Protein AF-A0AAV7PQI5-F1 (afdb_monomer_lite)

Organism: Pleurodeles waltl (NCBI:txid8319)

pLDDT: mean 82.84, std 16.94, range [38.34, 98.62]

Sequence (186 aa):
MTAAPERNGARSAAGRIAVHREAISQLKVMAAQQTLSSPLTVPADPQALDVTDRILQEITSVGRRLEAMDLKITDLSAASASIRMDIACFSEKVVDLDQRLINVEDHIRMLPEHDGALRTLREKLTDVEDQSRRDNVCFFGIPERKEGTDIKAFLQSLLPELTGLTFSPPLEFQRVHMVGPPRSIS

Secondary structure (DSSP, 8-state):
------SHHHHHHHHHHHHHHHHHHHHHHHHHHT--S--------HHHHHHHHHHHHHHHHHHHHHHHHHHHHHHHHHHHHHHHHHHHHHHHHHHHHHHHHHHHHHHHHHHHHHHHHHHHHHHHHHHHHHHHHTT------PPTTSSTT-HHHHHHHHHHHHH----SSPPP-S-----SSPP---

Foldseek 3Di:
DDDDDDPPPVVVVVVVVVVVVVVVVVVVVVVVVPPPDDDPDDPDDPVVVVVVVVVVVVVVVVVVVVVVVVVVVVVVVVVVVVVVVVVVVVVVVVVVVVVVVVVVVVVVVCVVVVVVVVVVVVVVVVVVVCVVCVPPDDDPDDDPPPCPPDVVVSCQVVVCVVVVDDDVVGDDDPDDDDDDDDDDDD

Structure (mmCIF, N/CA/C/O backbone):
data_AF-A0AAV7PQI5-F1
#
_entry.id   AF-A0AAV7PQI5-F1
#
loop_
_atom_site.group_PDB
_atom_site.id
_atom_site.type_symbol
_atom_site.label_atom_id
_atom_site.label_alt_id
_atom_site.label_comp_id
_atom_site.label_asym_id
_atom_site.label_entity_id
_atom_site.label_seq_id
_atom_site.pdbx_PDB_ins_code
_atom_site.Cartn_x
_atom_site.Cartn_y
_atom_site.Cartn_z
_atom_site.occupancy
_atom_site.B_iso_or_equiv
_atom_site.auth_seq_id
_atom_site.auth_comp_id
_atom_site.auth_asym_id
_atom_site.auth_atom_id
_atom_site.pdbx_PDB_model_num
ATOM 1 N N . MET A 1 1 ? 18.188 45.706 -24.735 1.00 40.00 1 MET A N 1
ATOM 2 C CA . MET A 1 1 ? 19.312 46.057 -25.630 1.00 40.00 1 MET A CA 1
ATOM 3 C C . MET A 1 1 ? 19.842 44.766 -26.230 1.00 40.00 1 MET A C 1
ATOM 5 O O . MET A 1 1 ? 20.627 44.076 -25.599 1.00 40.00 1 MET A O 1
ATOM 9 N N . THR A 1 2 ? 19.312 44.379 -27.385 1.00 42.22 2 THR A N 1
ATOM 10 C CA . THR A 1 2 ? 19.609 43.122 -28.086 1.00 42.22 2 THR A CA 1
ATOM 11 C C . THR A 1 2 ? 20.507 43.442 -29.277 1.00 42.22 2 THR A C 1
ATOM 13 O O . THR A 1 2 ? 20.051 44.016 -30.262 1.00 42.22 2 THR A O 1
ATOM 16 N N . ALA A 1 3 ? 21.798 43.130 -29.164 1.00 44.22 3 ALA A N 1
ATOM 17 C CA . ALA A 1 3 ? 22.763 43.258 -30.250 1.00 44.22 3 ALA A CA 1
ATOM 18 C C . ALA A 1 3 ? 22.904 41.903 -30.959 1.00 44.22 3 ALA A C 1
ATOM 20 O O . ALA A 1 3 ? 23.309 40.919 -30.347 1.00 44.22 3 ALA A O 1
ATOM 21 N N . ALA A 1 4 ? 22.546 41.861 -32.240 1.00 50.38 4 ALA A N 1
ATOM 22 C CA . ALA A 1 4 ? 22.787 40.729 -33.126 1.00 50.38 4 ALA A CA 1
ATOM 23 C C . ALA A 1 4 ? 24.187 40.841 -33.755 1.00 50.38 4 ALA A C 1
ATOM 25 O O . ALA A 1 4 ? 24.510 41.905 -34.292 1.00 50.38 4 ALA A O 1
ATOM 26 N N . PRO A 1 5 ? 24.998 39.773 -33.778 1.00 55.81 5 PRO A N 1
ATOM 27 C CA . PRO A 1 5 ? 26.093 39.646 -34.724 1.00 55.81 5 PRO A CA 1
ATOM 28 C C . PRO A 1 5 ? 25.719 38.672 -35.857 1.00 55.81 5 PRO A C 1
ATOM 30 O O . PRO A 1 5 ? 24.666 38.050 -35.845 1.00 55.81 5 PRO A O 1
ATOM 33 N N . GLU A 1 6 ? 26.621 38.538 -36.830 1.00 51.81 6 GLU A N 1
ATOM 34 C CA . GLU A 1 6 ? 26.611 37.531 -37.908 1.00 51.81 6 GLU A CA 1
ATOM 35 C C . GLU A 1 6 ? 25.909 37.889 -39.229 1.00 51.81 6 GLU A C 1
ATOM 37 O O . GLU A 1 6 ? 24.981 37.241 -39.701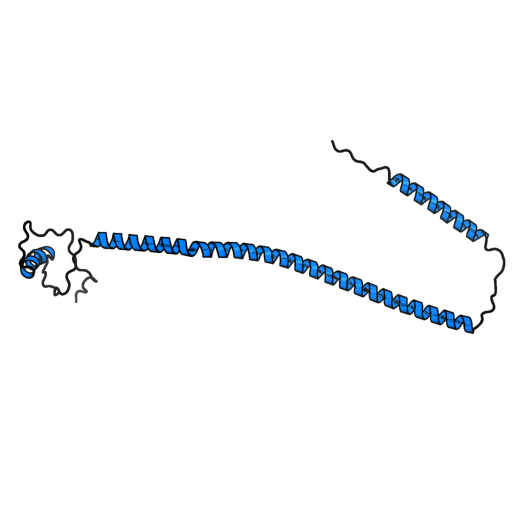 1.00 51.81 6 GLU A O 1
ATOM 42 N N . ARG A 1 7 ? 26.477 38.871 -39.942 1.00 53.41 7 ARG A N 1
ATOM 43 C CA . ARG A 1 7 ? 26.352 38.966 -41.414 1.00 53.41 7 ARG A CA 1
ATOM 44 C C . ARG A 1 7 ? 27.680 38.885 -42.183 1.00 53.41 7 ARG A C 1
ATOM 46 O O . ARG A 1 7 ? 27.671 38.945 -43.410 1.00 53.41 7 ARG A O 1
ATOM 53 N N . ASN A 1 8 ? 28.818 38.697 -41.502 1.00 52.09 8 ASN A N 1
ATOM 54 C CA . ASN A 1 8 ? 30.146 38.745 -42.140 1.00 52.09 8 ASN A CA 1
ATOM 55 C C . ASN A 1 8 ? 30.670 37.394 -42.675 1.00 52.09 8 ASN A C 1
ATOM 57 O O . ASN A 1 8 ? 31.513 37.385 -43.569 1.00 52.09 8 ASN A O 1
ATOM 61 N N . GLY A 1 9 ? 30.155 36.250 -42.205 1.00 51.53 9 GLY A N 1
ATOM 62 C CA . GLY A 1 9 ? 30.605 34.924 -42.663 1.00 51.53 9 GLY A CA 1
ATOM 63 C C . GLY A 1 9 ? 30.122 34.543 -44.072 1.00 51.53 9 GLY A C 1
ATOM 64 O O . GLY A 1 9 ? 30.867 33.951 -44.856 1.00 51.53 9 GLY A O 1
ATOM 65 N N . ALA A 1 10 ? 28.900 34.945 -44.439 1.00 54.41 10 ALA A N 1
ATOM 66 C CA . ALA A 1 10 ? 28.261 34.533 -45.693 1.00 54.41 10 ALA A CA 1
ATOM 67 C C . ALA A 1 10 ? 28.881 35.184 -46.948 1.00 54.41 10 ALA A C 1
ATOM 69 O O . ALA A 1 10 ? 29.023 34.522 -47.977 1.00 54.41 10 ALA A O 1
ATOM 70 N N . ARG A 1 11 ? 29.328 36.451 -46.868 1.00 54.34 11 ARG A N 1
ATOM 71 C CA . ARG A 1 11 ? 30.013 37.137 -47.988 1.00 54.34 11 ARG A CA 1
ATOM 72 C C . ARG A 1 11 ? 31.376 36.510 -48.317 1.00 54.34 11 ARG A C 1
ATOM 74 O O . ARG A 1 11 ? 31.748 36.443 -49.484 1.00 54.34 11 ARG A O 1
ATOM 81 N N . SER A 1 12 ? 32.085 35.990 -47.311 1.00 60.47 12 SER A N 1
ATOM 82 C CA . SER A 1 12 ? 33.387 35.323 -47.477 1.00 60.47 12 SER A CA 1
ATOM 83 C C . SER A 1 12 ? 33.267 33.906 -48.061 1.00 60.47 12 SER A C 1
ATOM 85 O O . SER A 1 12 ? 34.120 33.463 -48.831 1.00 60.47 12 SER A O 1
ATOM 87 N N . ALA A 1 13 ? 32.195 33.173 -47.744 1.00 59.06 13 ALA A N 1
ATOM 88 C CA . ALA A 1 13 ? 31.936 31.860 -48.341 1.00 59.06 13 ALA A CA 1
ATOM 89 C C . ALA A 1 13 ? 31.538 31.965 -49.826 1.00 59.06 13 ALA A C 1
ATOM 91 O O . ALA A 1 13 ? 32.078 31.237 -50.657 1.00 59.06 13 ALA A O 1
ATOM 92 N N . ALA A 1 14 ? 30.674 32.925 -50.178 1.00 61.59 14 ALA A N 1
ATOM 93 C CA . ALA A 1 14 ? 30.238 33.142 -51.559 1.00 61.59 14 ALA A CA 1
ATOM 94 C C . ALA A 1 14 ? 31.396 33.539 -52.498 1.00 61.59 14 ALA A C 1
ATOM 96 O O . ALA A 1 14 ? 31.493 33.018 -53.609 1.00 61.59 14 ALA A O 1
ATOM 97 N N . GLY A 1 15 ? 32.318 34.395 -52.033 1.00 66.75 15 GLY A N 1
ATOM 98 C CA . GLY A 1 15 ? 33.518 34.763 -52.795 1.00 66.75 15 GLY A CA 1
ATOM 99 C C . GLY A 1 15 ? 34.456 33.578 -53.054 1.00 66.75 15 GLY A C 1
ATOM 100 O O . GLY A 1 15 ? 34.947 33.411 -54.167 1.00 66.75 15 GLY A O 1
ATOM 101 N N . ARG A 1 16 ? 34.647 32.695 -52.063 1.00 64.81 16 ARG A N 1
ATOM 102 C CA . ARG A 1 16 ? 35.481 31.488 -52.208 1.00 64.81 16 ARG A CA 1
ATOM 103 C C . ARG A 1 16 ? 34.889 30.475 -53.192 1.00 64.81 16 ARG A C 1
ATOM 105 O O . ARG A 1 16 ? 35.630 29.897 -53.982 1.00 64.81 16 ARG A O 1
ATOM 112 N N . ILE A 1 17 ? 33.565 30.311 -53.199 1.00 67.12 17 ILE A N 1
ATOM 113 C CA . ILE A 1 17 ? 32.863 29.419 -54.138 1.00 67.12 17 ILE A CA 1
ATOM 114 C C . ILE A 1 17 ? 32.966 29.940 -55.580 1.00 67.12 17 ILE A C 1
ATOM 116 O O . ILE A 1 17 ? 33.191 29.153 -56.499 1.00 67.12 17 ILE A O 1
ATOM 120 N N . ALA A 1 18 ? 32.856 31.256 -55.790 1.00 70.00 18 ALA A N 1
ATOM 121 C CA . ALA A 1 18 ? 32.998 31.863 -57.114 1.00 70.00 18 ALA A CA 1
ATOM 122 C C . ALA A 1 18 ? 34.412 31.672 -57.692 1.00 70.00 18 ALA A C 1
ATOM 124 O O . ALA A 1 18 ? 34.554 31.269 -58.845 1.00 70.00 18 ALA A O 1
ATOM 125 N N . VAL A 1 19 ? 35.451 31.867 -56.871 1.00 71.25 19 VAL A N 1
ATOM 126 C CA . VAL A 1 19 ? 36.852 31.657 -57.278 1.00 71.25 19 VAL A CA 1
ATOM 127 C C . VAL A 1 19 ? 37.128 30.185 -57.607 1.00 71.25 19 VAL A C 1
ATOM 129 O O . VAL A 1 19 ? 37.792 29.892 -58.599 1.00 71.25 19 VAL A O 1
ATOM 132 N N . HIS A 1 20 ? 36.579 29.241 -56.835 1.00 71.69 20 HIS A N 1
ATOM 133 C CA . HIS A 1 20 ? 36.720 27.813 -57.141 1.00 71.69 20 HIS A CA 1
ATOM 134 C C . HIS A 1 20 ? 36.011 27.410 -58.440 1.00 71.69 20 HIS A C 1
ATOM 136 O O . HIS A 1 20 ? 36.538 26.605 -59.205 1.00 71.69 20 HIS A O 1
ATOM 142 N N . ARG A 1 21 ? 34.841 27.989 -58.733 1.00 76.88 21 ARG A N 1
ATOM 143 C CA . ARG A 1 21 ? 34.106 27.717 -59.977 1.00 76.88 21 ARG A CA 1
ATOM 144 C C . ARG A 1 21 ? 34.851 28.219 -61.217 1.00 76.88 21 ARG A C 1
ATOM 146 O O . ARG A 1 21 ? 34.842 27.540 -62.245 1.00 76.88 21 ARG A O 1
ATOM 153 N N . GLU A 1 22 ? 35.512 29.367 -61.104 1.00 77.00 22 GLU A N 1
ATOM 154 C CA . GLU A 1 22 ? 36.355 29.922 -62.164 1.00 77.00 22 GLU A CA 1
ATOM 155 C C . GLU A 1 22 ? 37.601 29.050 -62.395 1.00 77.00 22 GLU A C 1
ATOM 157 O O . GLU A 1 22 ? 37.872 28.650 -63.525 1.00 77.00 22 GLU A O 1
ATOM 162 N N . ALA A 1 23 ? 38.281 28.622 -61.324 1.00 77.25 23 ALA A N 1
ATOM 163 C CA . ALA A 1 23 ? 39.431 27.717 -61.415 1.00 77.25 23 ALA A CA 1
ATOM 164 C C . ALA A 1 23 ? 39.075 26.358 -62.054 1.00 77.25 23 ALA A C 1
ATOM 166 O O . ALA A 1 23 ? 39.823 25.840 -62.882 1.00 77.25 23 ALA A O 1
ATOM 167 N N . ILE A 1 24 ? 37.904 25.796 -61.729 1.00 78.31 24 ILE A N 1
ATOM 168 C CA . ILE A 1 24 ? 37.405 24.551 -62.341 1.00 78.31 24 ILE A CA 1
ATOM 169 C C . ILE A 1 24 ? 37.098 24.748 -63.833 1.00 78.31 24 ILE A C 1
ATOM 171 O O . ILE A 1 24 ? 37.322 23.842 -64.638 1.00 78.31 24 ILE A O 1
ATOM 175 N N . SER A 1 25 ? 36.598 25.924 -64.219 1.00 79.62 25 SER A N 1
ATOM 176 C CA . SER A 1 25 ? 36.309 26.237 -65.622 1.00 79.62 25 SER A CA 1
ATOM 177 C C . SER A 1 25 ? 37.600 26.403 -66.430 1.00 79.62 25 SER A C 1
ATOM 179 O O . SER A 1 25 ? 37.703 25.853 -67.525 1.00 79.62 25 SER A O 1
ATOM 181 N N . GLN A 1 26 ? 38.623 27.044 -65.857 1.00 77.12 26 GLN A N 1
ATOM 182 C CA . GLN A 1 26 ? 39.949 27.170 -66.472 1.00 77.12 26 GLN A CA 1
ATOM 183 C C . GLN A 1 26 ? 40.652 25.811 -66.617 1.00 77.12 26 GLN A C 1
ATOM 185 O O . GLN A 1 26 ? 41.187 25.514 -67.684 1.00 77.12 26 GLN A O 1
ATOM 190 N N . LEU A 1 27 ? 40.555 24.929 -65.615 1.00 74.62 27 LEU A N 1
ATOM 191 C CA . LEU A 1 27 ? 41.067 23.554 -65.700 1.00 74.62 27 LEU A CA 1
ATOM 192 C C . LEU A 1 27 ? 40.390 22.733 -66.809 1.00 74.62 27 LEU A C 1
ATOM 194 O O . LEU A 1 27 ? 41.062 21.973 -67.504 1.00 74.62 27 LEU A O 1
ATOM 198 N N . LYS A 1 28 ? 39.079 22.908 -67.029 1.00 75.88 28 LYS A N 1
ATOM 199 C CA . LYS A 1 28 ? 38.364 22.247 -68.136 1.00 75.88 28 LYS A CA 1
ATOM 200 C C . LYS A 1 28 ? 38.816 22.742 -69.510 1.00 75.88 28 LYS A C 1
ATOM 202 O O . LYS A 1 28 ? 38.936 21.934 -70.426 1.00 75.88 28 LYS A O 1
ATOM 207 N N . VAL A 1 29 ? 39.083 24.041 -69.653 1.00 74.69 29 VAL A N 1
ATOM 208 C CA . VAL A 1 29 ? 39.575 24.625 -70.914 1.00 74.69 29 VAL A CA 1
ATOM 209 C C . VAL A 1 29 ? 41.008 24.167 -71.209 1.00 74.69 29 VAL A C 1
ATOM 211 O O . VAL A 1 29 ? 41.304 23.809 -72.347 1.00 74.69 29 VAL A O 1
ATOM 214 N N . MET A 1 30 ? 41.866 24.075 -70.188 1.00 69.19 30 MET A N 1
ATOM 215 C CA . MET A 1 30 ? 43.225 23.535 -70.329 1.00 69.19 30 MET A CA 1
ATOM 216 C C . MET A 1 30 ? 43.224 22.043 -70.698 1.00 69.19 30 MET A C 1
ATOM 218 O O . MET A 1 30 ? 43.980 21.631 -71.576 1.00 69.19 30 MET A O 1
ATOM 222 N N . ALA A 1 31 ? 42.332 21.242 -70.103 1.00 66.56 31 ALA A N 1
ATOM 223 C CA . ALA A 1 31 ? 42.182 19.825 -70.445 1.00 66.56 31 ALA A CA 1
ATOM 224 C C . ALA A 1 31 ? 41.633 19.611 -71.871 1.00 66.56 31 ALA A C 1
ATOM 226 O O . ALA A 1 31 ? 42.031 18.667 -72.555 1.00 66.56 31 ALA A O 1
ATOM 227 N N . ALA A 1 32 ? 40.764 20.507 -72.354 1.00 61.47 32 ALA A N 1
ATOM 228 C CA . ALA A 1 32 ? 40.225 20.449 -73.714 1.00 61.47 32 ALA A CA 1
ATOM 229 C C . ALA A 1 32 ? 41.256 20.837 -74.794 1.00 61.47 32 ALA A C 1
ATOM 231 O O . ALA A 1 32 ? 41.161 20.358 -75.919 1.00 61.47 32 ALA A O 1
ATOM 232 N N . GLN A 1 33 ? 42.263 21.657 -74.469 1.00 59.00 33 GLN A N 1
ATOM 233 C CA . GLN A 1 33 ? 43.309 22.071 -75.418 1.00 59.00 33 GLN A CA 1
ATOM 234 C C . GLN A 1 33 ? 44.490 21.086 -75.518 1.00 59.00 33 GLN A C 1
ATOM 236 O O . GLN A 1 33 ? 45.253 21.155 -76.477 1.00 59.00 33 GLN A O 1
ATOM 241 N N . GLN A 1 34 ? 44.629 20.139 -74.582 1.00 57.97 34 GLN A N 1
ATOM 242 C CA . GLN A 1 34 ? 45.707 19.135 -74.576 1.00 57.97 34 GLN A CA 1
ATOM 243 C C . GLN A 1 34 ? 45.384 17.826 -75.324 1.00 57.97 34 GLN A C 1
ATOM 245 O O . GLN A 1 34 ? 46.222 16.930 -75.371 1.00 57.97 34 GLN A O 1
ATOM 250 N N . THR A 1 35 ? 44.210 17.698 -75.953 1.00 52.09 35 THR A N 1
ATOM 251 C CA . THR A 1 35 ? 43.782 16.472 -76.663 1.00 52.09 35 THR A CA 1
ATOM 252 C C . THR A 1 35 ? 43.875 16.579 -78.191 1.00 52.09 35 THR A C 1
ATOM 254 O O . THR A 1 35 ? 42.955 16.212 -78.915 1.00 52.09 35 THR A O 1
ATOM 257 N N . LEU A 1 36 ? 45.020 17.034 -78.709 1.00 56.25 36 LEU A N 1
ATOM 258 C CA . LEU A 1 36 ? 45.362 16.942 -80.137 1.00 56.25 36 LEU A CA 1
ATOM 259 C C . LEU A 1 36 ? 46.781 16.378 -80.329 1.00 56.25 36 LEU A C 1
ATOM 261 O O . LEU A 1 36 ? 47.681 17.097 -80.743 1.00 56.25 36 LEU A O 1
ATOM 265 N N . SER A 1 37 ? 46.967 15.080 -80.044 1.00 45.38 37 SER A N 1
ATOM 266 C CA . SER A 1 37 ? 48.008 14.239 -80.673 1.00 45.38 37 SER A CA 1
ATOM 267 C C . SER A 1 37 ? 47.928 12.760 -80.239 1.00 45.38 37 SER A C 1
ATOM 269 O O . SER A 1 37 ? 48.248 12.436 -79.101 1.00 45.38 37 SER A O 1
ATOM 271 N N . SER A 1 38 ? 47.584 11.899 -81.208 1.00 50.97 38 SER A N 1
ATOM 272 C CA . SER A 1 38 ? 47.848 10.446 -81.348 1.00 50.97 38 SER A CA 1
ATOM 273 C C . SER A 1 38 ? 47.195 9.421 -80.390 1.00 50.97 38 SER A C 1
ATOM 275 O O . SER A 1 38 ? 47.274 9.562 -79.172 1.00 50.97 38 SER A O 1
ATOM 277 N N . PRO A 1 39 ? 46.628 8.309 -80.919 1.00 50.53 39 PRO A N 1
ATOM 278 C CA . PRO A 1 39 ? 46.147 7.199 -80.101 1.00 50.53 39 PRO A CA 1
ATOM 279 C C . PRO A 1 39 ? 47.327 6.324 -79.649 1.00 50.53 39 PRO A C 1
ATOM 281 O O . PRO A 1 39 ? 47.993 5.682 -80.463 1.00 50.53 39 PRO A O 1
ATOM 284 N N . LEU A 1 40 ? 47.587 6.272 -78.341 1.00 41.16 40 LEU A N 1
ATOM 285 C CA . LEU A 1 40 ? 48.477 5.270 -77.755 1.00 41.16 40 LEU A CA 1
ATOM 286 C C . LEU A 1 40 ? 47.792 3.898 -77.855 1.00 41.16 40 LEU A C 1
ATOM 288 O O . LEU A 1 40 ? 46.870 3.600 -77.100 1.00 41.16 40 LEU A O 1
ATOM 292 N N . THR A 1 41 ? 48.234 3.060 -78.792 1.00 52.81 41 THR A N 1
ATOM 293 C CA . THR A 1 41 ? 47.869 1.637 -78.810 1.00 52.81 41 THR A CA 1
ATOM 294 C C . THR A 1 41 ? 48.898 0.896 -77.964 1.00 52.81 41 THR A C 1
ATOM 296 O O . THR A 1 41 ? 50.016 0.649 -78.411 1.00 52.81 41 THR A O 1
ATOM 299 N N . VAL A 1 42 ? 48.547 0.609 -76.712 1.00 59.69 42 VAL A N 1
ATOM 300 C CA . VAL A 1 42 ? 49.332 -0.264 -75.829 1.00 59.69 42 VAL A CA 1
ATOM 301 C C . VAL A 1 42 ? 49.040 -1.716 -76.235 1.00 59.69 42 VAL A C 1
ATOM 303 O O . VAL A 1 42 ? 47.864 -2.078 -76.310 1.00 59.69 42 VAL A O 1
ATOM 306 N N . PRO A 1 43 ? 50.050 -2.558 -76.520 1.00 51.66 43 PRO A N 1
ATOM 307 C CA . PRO A 1 43 ? 49.818 -3.973 -76.775 1.00 51.66 43 PRO A CA 1
ATOM 308 C C . PRO A 1 43 ? 49.390 -4.638 -75.460 1.00 51.66 43 PRO A C 1
ATOM 310 O O . PRO A 1 43 ? 50.141 -4.650 -74.487 1.00 51.66 43 PRO A O 1
ATOM 313 N N . ALA A 1 44 ? 48.152 -5.127 -75.414 1.00 57.22 44 ALA A N 1
ATOM 314 C CA . ALA A 1 44 ? 47.582 -5.771 -74.239 1.00 57.22 44 ALA A CA 1
ATOM 315 C C . ALA A 1 44 ? 48.215 -7.154 -74.023 1.00 57.22 44 ALA A C 1
ATOM 317 O O . ALA A 1 44 ? 48.056 -8.050 -74.851 1.00 57.22 44 ALA A O 1
ATOM 318 N N . AS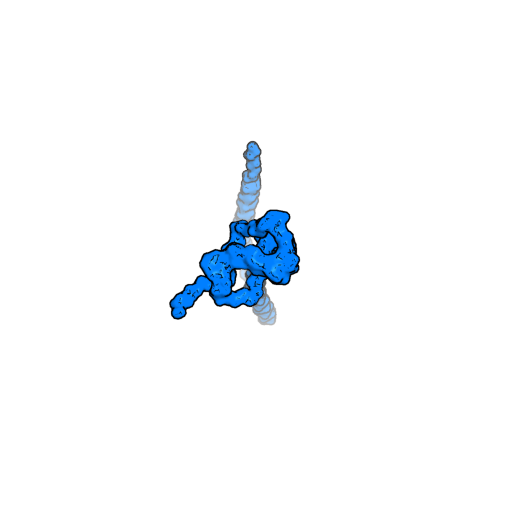P A 1 45 ? 48.925 -7.318 -72.906 1.00 57.50 45 ASP A N 1
ATOM 319 C CA . ASP A 1 45 ? 49.364 -8.621 -72.412 1.00 57.50 45 ASP A CA 1
ATOM 320 C C . ASP A 1 45 ? 48.140 -9.371 -71.836 1.00 57.50 45 ASP A C 1
ATOM 322 O O . ASP A 1 45 ? 47.533 -8.891 -70.872 1.00 57.50 45 ASP A O 1
ATOM 326 N N . PRO A 1 46 ? 47.724 -10.516 -72.410 1.00 62.75 46 PRO A N 1
ATOM 327 C CA . PRO A 1 46 ? 46.520 -11.234 -71.988 1.00 62.75 46 PRO A CA 1
ATOM 328 C C . PRO A 1 46 ? 46.577 -11.751 -70.540 1.00 62.75 46 PRO A C 1
ATOM 330 O O . PRO A 1 46 ? 45.529 -11.988 -69.948 1.00 62.75 46 PRO A O 1
ATOM 333 N N . GLN A 1 47 ? 47.767 -11.884 -69.941 1.00 62.88 47 GLN A N 1
ATOM 334 C CA . GLN A 1 47 ? 47.918 -12.248 -68.523 1.00 62.88 47 GLN A CA 1
ATOM 335 C C . GLN A 1 47 ? 47.642 -11.060 -67.581 1.00 62.88 47 GLN A C 1
ATOM 337 O O . GLN A 1 47 ? 47.145 -11.248 -66.472 1.00 62.88 47 GLN A O 1
ATOM 342 N N . ALA A 1 48 ? 47.931 -9.829 -68.019 1.00 62.03 48 ALA A N 1
ATOM 343 C CA . ALA A 1 48 ? 47.695 -8.623 -67.227 1.00 62.03 48 ALA A CA 1
ATOM 344 C C . ALA A 1 48 ? 46.199 -8.273 -67.131 1.00 62.03 48 ALA A C 1
ATOM 346 O O . ALA A 1 48 ? 45.760 -7.776 -66.096 1.00 62.03 48 ALA A O 1
ATOM 347 N N . LEU A 1 49 ? 45.420 -8.585 -68.176 1.00 67.56 49 LEU A N 1
ATOM 348 C CA . LEU A 1 49 ? 43.963 -8.398 -68.219 1.00 67.56 49 LEU A CA 1
ATOM 349 C C . LEU A 1 49 ? 43.214 -9.290 -67.206 1.00 67.56 49 LEU A C 1
ATOM 351 O O . LEU A 1 49 ? 42.332 -8.807 -66.497 1.00 67.56 49 LEU A O 1
ATOM 355 N N . ASP A 1 50 ? 43.610 -10.559 -67.065 1.00 80.00 50 ASP A N 1
ATOM 356 C CA . ASP A 1 50 ? 42.979 -11.515 -66.134 1.00 80.00 50 ASP A CA 1
ATOM 357 C C . ASP A 1 50 ? 43.172 -11.115 -64.658 1.00 80.00 50 ASP A C 1
ATOM 359 O O . ASP A 1 50 ? 42.242 -11.135 -63.848 1.00 80.00 50 ASP A O 1
ATOM 363 N N . VAL A 1 51 ? 44.378 -10.655 -64.306 1.00 86.56 51 VAL A N 1
ATOM 364 C CA . VAL A 1 51 ? 44.684 -10.178 -62.949 1.00 86.56 51 VAL A CA 1
ATOM 365 C C . VAL A 1 51 ? 43.888 -8.913 -62.617 1.00 86.56 51 VAL A C 1
ATOM 367 O O . VAL A 1 51 ? 43.390 -8.781 -61.495 1.00 86.56 51 VAL A O 1
ATOM 370 N N . THR A 1 52 ? 43.723 -7.996 -63.577 1.00 86.62 52 THR A N 1
ATOM 371 C CA . THR A 1 52 ? 42.908 -6.790 -63.377 1.00 86.62 52 THR A CA 1
ATOM 372 C C . THR A 1 52 ? 41.423 -7.102 -63.198 1.00 86.62 52 THR A C 1
ATOM 374 O O . THR A 1 52 ? 40.801 -6.524 -62.305 1.00 86.62 52 THR A O 1
ATOM 377 N N . ASP A 1 53 ? 40.871 -8.056 -63.953 1.00 89.44 53 ASP A N 1
ATOM 378 C CA . ASP A 1 53 ? 39.469 -8.473 -63.821 1.00 89.44 53 ASP A CA 1
ATOM 379 C C . ASP A 1 53 ? 39.206 -9.153 -62.473 1.00 89.44 53 ASP A C 1
ATOM 381 O O . ASP A 1 53 ? 38.209 -8.870 -61.801 1.00 89.44 53 ASP A O 1
ATOM 385 N N . ARG A 1 54 ? 40.144 -9.985 -62.006 1.00 92.50 54 ARG A N 1
ATOM 386 C CA . ARG A 1 54 ? 40.057 -10.624 -60.689 1.00 92.50 54 ARG A CA 1
ATOM 387 C C . ARG A 1 54 ? 40.115 -9.617 -59.539 1.00 92.50 54 ARG A C 1
ATOM 389 O O . ARG A 1 54 ? 39.346 -9.734 -58.585 1.00 92.50 54 ARG A O 1
ATOM 396 N N . ILE A 1 55 ? 40.985 -8.607 -59.625 1.00 93.88 55 ILE A N 1
ATOM 397 C CA . ILE A 1 55 ? 41.029 -7.510 -58.642 1.00 93.88 55 ILE A CA 1
ATOM 398 C C . ILE A 1 55 ? 39.710 -6.728 -58.652 1.00 93.88 55 ILE A C 1
ATOM 400 O O . ILE A 1 55 ? 39.168 -6.433 -57.586 1.00 93.88 55 ILE A O 1
ATOM 404 N N . LEU A 1 56 ? 39.160 -6.424 -59.831 1.00 93.88 56 LEU A N 1
ATOM 405 C CA . LEU A 1 56 ? 37.888 -5.712 -59.956 1.00 93.88 56 LEU A CA 1
ATOM 406 C C . LEU A 1 56 ? 36.728 -6.509 -59.338 1.00 93.88 56 LEU A C 1
ATOM 408 O O . LEU A 1 56 ? 35.875 -5.940 -58.649 1.00 93.88 56 LEU A O 1
ATOM 412 N N . GLN A 1 57 ? 36.717 -7.830 -59.521 1.00 94.50 57 GLN A N 1
ATOM 413 C CA . GLN A 1 57 ? 35.735 -8.723 -58.909 1.00 94.50 57 GLN A CA 1
ATOM 414 C C . GLN A 1 57 ? 35.821 -8.718 -57.374 1.00 94.50 57 GLN A C 1
ATOM 416 O O . GLN A 1 57 ? 34.786 -8.623 -56.708 1.00 94.50 57 GLN A O 1
ATOM 421 N N . GLU A 1 58 ? 37.029 -8.762 -56.804 1.00 96.00 58 GLU A N 1
ATOM 422 C CA . GLU A 1 58 ? 37.235 -8.669 -55.353 1.00 96.00 58 GLU A CA 1
ATOM 423 C C . GLU A 1 58 ? 36.823 -7.299 -54.801 1.00 96.00 58 GLU A C 1
ATOM 425 O O . GLU A 1 58 ? 36.108 -7.235 -53.803 1.00 96.00 58 GLU A O 1
ATOM 430 N N . ILE A 1 59 ? 37.169 -6.199 -55.481 1.00 96.25 59 ILE A N 1
ATOM 431 C CA . ILE A 1 59 ? 36.725 -4.845 -55.103 1.00 96.25 59 ILE A CA 1
ATOM 432 C C . ILE A 1 59 ? 35.194 -4.764 -55.100 1.00 96.25 59 ILE A C 1
ATOM 434 O O . ILE A 1 59 ? 34.599 -4.248 -54.155 1.00 96.25 59 ILE A O 1
ATOM 438 N N . THR A 1 60 ? 34.539 -5.335 -56.113 1.00 95.94 60 THR A N 1
ATOM 439 C CA . THR A 1 60 ? 33.071 -5.370 -56.210 1.00 95.94 60 THR A CA 1
ATOM 440 C C . THR A 1 60 ? 32.450 -6.241 -55.111 1.00 95.94 60 THR A C 1
ATOM 442 O O . THR A 1 60 ? 31.387 -5.932 -54.571 1.00 95.94 60 THR A O 1
ATOM 445 N N . SER A 1 61 ? 33.107 -7.344 -54.744 1.00 97.00 61 SER A N 1
ATOM 446 C CA . SER A 1 61 ? 32.710 -8.205 -53.624 1.00 97.00 61 SER A CA 1
ATOM 447 C C . SER A 1 61 ? 32.825 -7.479 -52.280 1.00 97.00 61 SER A C 1
ATOM 449 O O . SER A 1 61 ? 31.887 -7.496 -51.479 1.00 97.00 61 SER A O 1
ATOM 451 N N . VAL A 1 62 ? 33.941 -6.782 -52.049 1.00 97.56 62 VAL A N 1
ATOM 452 C CA . VAL A 1 62 ? 34.163 -5.954 -50.857 1.00 97.56 62 VAL A CA 1
ATOM 453 C C . VAL A 1 62 ? 33.146 -4.815 -50.789 1.00 97.56 62 VAL A C 1
ATOM 455 O O . VAL A 1 62 ? 32.567 -4.612 -49.727 1.00 97.56 62 VAL A O 1
ATOM 458 N N . GLY A 1 63 ? 32.853 -4.144 -51.908 1.00 97.62 63 GLY A N 1
ATOM 459 C CA . GLY A 1 63 ? 31.828 -3.098 -51.983 1.00 97.62 63 GLY A CA 1
ATOM 460 C C . GLY A 1 63 ? 30.455 -3.593 -51.522 1.00 97.62 63 GLY A C 1
ATOM 461 O O . GLY A 1 63 ? 29.871 -3.021 -50.607 1.00 97.62 63 GLY A O 1
ATOM 462 N N . ARG A 1 64 ? 29.998 -4.741 -52.041 1.00 97.19 64 ARG A N 1
ATOM 463 C CA . ARG A 1 64 ? 28.730 -5.362 -51.608 1.00 97.19 64 ARG A CA 1
ATOM 464 C C . ARG A 1 64 ? 28.720 -5.729 -50.124 1.00 97.19 64 ARG A C 1
ATOM 466 O O . ARG A 1 64 ? 27.695 -5.616 -49.456 1.00 97.19 64 ARG A O 1
ATOM 473 N N . ARG A 1 65 ? 29.852 -6.198 -49.590 1.00 97.94 65 ARG A N 1
ATOM 474 C CA . ARG A 1 65 ? 29.976 -6.518 -48.159 1.00 97.94 65 ARG A CA 1
ATOM 475 C C . ARG A 1 65 ? 29.917 -5.263 -47.289 1.00 97.94 65 ARG A C 1
ATOM 477 O O . ARG A 1 65 ? 29.325 -5.338 -46.216 1.00 97.94 65 ARG A O 1
ATOM 484 N N . LEU A 1 66 ? 30.497 -4.148 -47.736 1.00 98.06 66 LEU A N 1
ATOM 485 C CA . LEU A 1 66 ? 30.418 -2.858 -47.045 1.00 98.06 66 LEU A CA 1
ATOM 486 C C . LEU A 1 66 ? 28.982 -2.327 -47.030 1.00 98.06 66 LEU A C 1
ATOM 488 O O . LEU A 1 66 ? 28.482 -2.021 -45.955 1.00 98.06 66 LEU A O 1
ATOM 492 N N . GLU A 1 67 ? 28.275 -2.356 -48.162 1.00 97.44 67 GLU A N 1
ATOM 493 C CA . GLU A 1 67 ? 26.854 -1.976 -48.226 1.00 97.44 67 GLU A CA 1
ATOM 494 C C . GLU A 1 67 ? 25.991 -2.820 -47.271 1.00 97.44 67 GLU A C 1
ATOM 496 O O . GLU A 1 67 ? 25.154 -2.302 -46.532 1.00 97.44 67 GLU A O 1
ATOM 501 N N . ALA A 1 68 ? 26.228 -4.136 -47.222 1.00 97.44 68 ALA A N 1
ATOM 502 C CA . ALA A 1 68 ? 25.530 -5.024 -46.295 1.00 97.44 68 ALA A CA 1
ATOM 503 C C . ALA A 1 68 ? 25.869 -4.739 -44.819 1.00 97.44 68 ALA A C 1
ATOM 505 O O . ALA A 1 68 ? 25.030 -4.949 -43.939 1.00 97.44 68 ALA A O 1
ATOM 506 N N . MET A 1 69 ? 27.096 -4.299 -44.525 1.00 98.19 69 MET A N 1
ATOM 507 C CA . MET A 1 69 ? 27.486 -3.876 -43.180 1.00 98.19 69 MET A CA 1
ATOM 508 C C . MET A 1 69 ? 26.832 -2.552 -42.793 1.00 98.19 69 MET A C 1
ATOM 510 O O . MET A 1 69 ? 26.350 -2.451 -41.667 1.00 98.19 69 MET A O 1
ATOM 514 N N . ASP A 1 70 ? 26.754 -1.589 -43.709 1.00 97.56 70 ASP A N 1
ATOM 515 C CA . ASP A 1 70 ? 26.092 -0.305 -43.470 1.00 97.56 70 ASP A CA 1
ATOM 516 C C . ASP A 1 70 ? 24.620 -0.506 -43.100 1.00 97.56 70 ASP A C 1
ATOM 518 O O . ASP A 1 70 ? 24.162 0.043 -42.098 1.00 97.56 70 ASP A O 1
ATOM 522 N N . LEU A 1 71 ? 23.906 -1.389 -43.810 1.00 97.69 71 LEU A N 1
ATOM 523 C CA . LEU A 1 71 ? 22.525 -1.752 -43.469 1.00 97.69 71 LEU A CA 1
ATOM 524 C C . LEU A 1 71 ? 22.408 -2.332 -42.048 1.00 97.69 71 LEU A C 1
ATOM 526 O O . LEU A 1 71 ? 21.581 -1.890 -41.249 1.00 97.69 71 LEU A O 1
ATOM 530 N N . LYS A 1 72 ? 23.289 -3.269 -4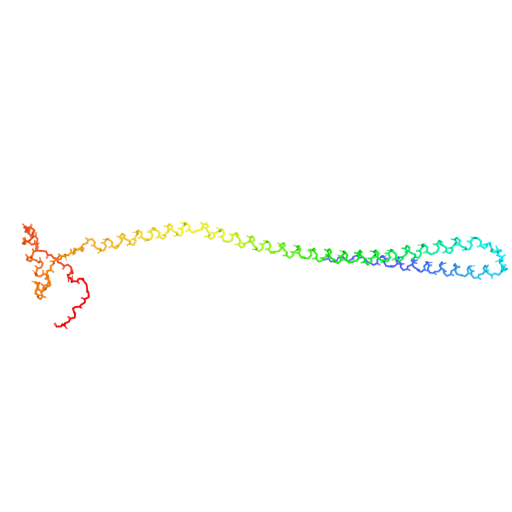1.678 1.00 98.06 72 LYS A N 1
ATOM 531 C CA . LYS A 1 72 ? 23.296 -3.840 -40.319 1.00 98.06 72 LYS A CA 1
ATOM 532 C C . LYS A 1 72 ? 23.613 -2.796 -39.250 1.00 98.06 72 LYS A C 1
ATOM 534 O O . LYS A 1 72 ? 23.053 -2.856 -38.158 1.00 98.06 72 LYS A O 1
ATOM 539 N N . ILE A 1 73 ? 24.502 -1.847 -39.538 1.00 98.31 73 ILE A N 1
ATOM 540 C CA . ILE A 1 73 ? 24.820 -0.741 -38.627 1.00 98.31 73 ILE A CA 1
ATOM 541 C C . ILE A 1 73 ? 23.601 0.167 -38.456 1.00 98.31 73 ILE A C 1
ATOM 543 O O . ILE A 1 73 ? 23.305 0.573 -37.330 1.00 98.31 73 ILE A O 1
ATOM 547 N N . THR A 1 74 ? 22.857 0.450 -39.529 1.00 97.75 74 THR A N 1
ATOM 548 C CA . THR A 1 74 ? 21.618 1.230 -39.428 1.00 97.75 74 THR A CA 1
ATOM 549 C C . THR A 1 74 ? 20.550 0.513 -38.603 1.00 97.75 74 THR A C 1
ATOM 551 O O . THR A 1 74 ? 19.949 1.142 -37.732 1.00 97.75 74 THR A O 1
ATOM 554 N N . ASP A 1 75 ? 20.391 -0.802 -38.775 1.00 98.12 75 ASP A N 1
ATOM 555 C CA . ASP A 1 75 ? 19.449 -1.608 -37.989 1.00 98.12 75 ASP A CA 1
ATOM 556 C C . ASP A 1 75 ? 19.831 -1.636 -36.503 1.00 98.12 75 ASP A C 1
ATOM 558 O O . ASP A 1 75 ? 18.992 -1.415 -35.628 1.00 98.12 75 ASP A O 1
ATOM 562 N N . LEU A 1 76 ? 21.118 -1.841 -36.196 1.00 98.38 76 LEU A N 1
ATOM 563 C CA . LEU A 1 76 ? 21.628 -1.795 -34.823 1.00 98.38 76 LEU A CA 1
ATOM 564 C C . LEU A 1 76 ? 21.447 -0.410 -34.193 1.00 98.38 76 LEU A C 1
ATOM 566 O O . LEU A 1 76 ? 21.105 -0.309 -33.014 1.00 98.38 76 LEU A O 1
ATOM 570 N N . SER A 1 77 ? 21.647 0.657 -34.966 1.00 98.12 77 SER A N 1
ATOM 571 C CA . SER A 1 77 ? 21.419 2.031 -34.513 1.00 98.12 77 SER A CA 1
ATOM 572 C C . SER A 1 77 ? 19.947 2.271 -34.166 1.00 98.12 77 SER A C 1
ATOM 574 O O . SER A 1 77 ? 19.646 2.833 -33.108 1.00 98.12 77 SER A O 1
ATOM 576 N N . ALA A 1 78 ? 19.024 1.773 -34.995 1.00 97.94 78 ALA A N 1
ATOM 577 C CA . ALA A 1 78 ? 17.588 1.844 -34.741 1.00 97.94 78 ALA A CA 1
ATOM 578 C C . ALA A 1 78 ? 17.185 1.038 -33.493 1.00 97.94 78 ALA A C 1
ATOM 580 O O . ALA A 1 78 ? 16.503 1.566 -32.612 1.00 97.94 78 ALA A O 1
ATOM 581 N N . ALA A 1 79 ? 17.669 -0.201 -33.357 1.00 98.25 79 ALA A N 1
ATOM 582 C CA . ALA A 1 79 ? 17.426 -1.025 -32.173 1.00 98.25 79 ALA A CA 1
ATOM 583 C C . ALA A 1 79 ? 17.974 -0.363 -30.895 1.00 98.25 79 ALA A C 1
ATOM 585 O O . ALA A 1 79 ? 17.297 -0.312 -29.869 1.00 98.25 79 ALA A O 1
ATOM 586 N N . SER A 1 80 ? 19.173 0.224 -30.968 1.00 98.25 80 SER A N 1
ATOM 587 C CA . SER A 1 80 ? 19.777 0.972 -29.863 1.00 98.25 80 SER A CA 1
ATOM 588 C C . SER A 1 80 ? 18.950 2.204 -29.475 1.00 98.25 80 SER A C 1
ATOM 590 O O . SER A 1 80 ? 18.810 2.502 -28.289 1.00 98.25 80 SER A O 1
ATOM 592 N N . ALA A 1 81 ? 18.371 2.912 -30.449 1.00 98.06 81 ALA A N 1
ATOM 593 C CA . ALA A 1 81 ? 17.469 4.030 -30.183 1.00 98.06 81 ALA A CA 1
ATOM 594 C C . ALA A 1 81 ? 16.184 3.583 -29.470 1.00 98.06 81 ALA A C 1
ATOM 596 O O . ALA A 1 81 ? 15.784 4.233 -28.505 1.00 98.06 81 ALA A O 1
ATOM 597 N N . SER A 1 82 ? 15.597 2.455 -29.884 1.00 98.38 82 SER A N 1
ATOM 598 C CA . SER A 1 82 ? 14.432 1.865 -29.213 1.00 98.38 82 SER A CA 1
ATOM 599 C C . SER A 1 82 ? 14.739 1.521 -27.755 1.00 98.38 82 SER A C 1
ATOM 601 O O . SER A 1 82 ? 14.024 1.958 -26.862 1.00 98.38 82 SER A O 1
ATOM 603 N N . ILE A 1 83 ? 15.857 0.832 -27.496 1.00 98.50 83 ILE A N 1
ATOM 604 C CA . ILE A 1 83 ? 16.267 0.457 -26.133 1.00 98.50 83 ILE A CA 1
ATOM 605 C C . ILE A 1 83 ? 16.464 1.696 -25.253 1.00 98.50 83 ILE A C 1
ATOM 607 O O . ILE A 1 83 ? 16.049 1.704 -24.097 1.00 98.50 83 ILE A O 1
ATOM 611 N N . ARG A 1 84 ? 17.071 2.769 -25.780 1.00 98.31 84 ARG A N 1
ATOM 612 C CA . ARG A 1 84 ? 17.207 4.028 -25.026 1.00 98.31 84 ARG A CA 1
ATOM 613 C C . ARG A 1 84 ? 15.850 4.619 -24.644 1.00 98.31 84 ARG A C 1
ATOM 615 O O . ARG A 1 84 ? 15.720 5.152 -23.545 1.00 98.31 84 ARG A O 1
ATOM 622 N N . MET A 1 85 ? 14.861 4.526 -25.529 1.00 98.31 85 MET A N 1
ATOM 623 C CA . MET A 1 85 ? 13.508 5.007 -25.262 1.00 98.31 85 MET A CA 1
ATOM 624 C C . MET A 1 85 ? 12.808 4.159 -24.193 1.00 98.31 85 MET A C 1
ATOM 626 O O . MET A 1 85 ? 12.226 4.715 -23.263 1.00 98.31 85 MET A O 1
ATOM 630 N N . ASP A 1 86 ? 12.945 2.834 -24.263 1.00 98.50 86 ASP A N 1
ATOM 631 C CA . ASP A 1 86 ? 12.408 1.917 -23.252 1.00 98.50 86 ASP A CA 1
ATOM 632 C C . ASP A 1 86 ? 13.046 2.159 -21.876 1.00 98.50 86 ASP A C 1
ATOM 634 O O . ASP A 1 86 ? 12.341 2.230 -20.871 1.00 98.50 86 ASP A O 1
ATOM 638 N N . ILE A 1 87 ? 14.368 2.366 -21.823 1.00 98.62 87 ILE A N 1
ATOM 639 C CA . ILE A 1 87 ? 15.090 2.709 -20.587 1.00 98.62 87 ILE A CA 1
ATOM 640 C C . ILE A 1 87 ? 14.571 4.023 -19.997 1.00 98.62 87 ILE A C 1
ATOM 642 O O . ILE A 1 87 ? 14.345 4.093 -18.791 1.00 98.62 87 ILE A O 1
ATOM 646 N N . ALA A 1 88 ? 14.351 5.052 -20.821 1.00 98.25 88 ALA A N 1
ATOM 647 C CA . ALA A 1 88 ? 13.796 6.319 -20.349 1.00 98.25 88 ALA A CA 1
ATOM 648 C C . ALA A 1 88 ? 12.384 6.133 -19.764 1.00 98.25 88 ALA A C 1
ATOM 650 O O . ALA A 1 88 ? 12.101 6.620 -18.671 1.00 98.25 88 ALA A O 1
ATOM 651 N N . CYS A 1 89 ? 11.531 5.358 -20.441 1.00 98.12 89 CYS A N 1
ATOM 652 C CA . CYS A 1 89 ? 10.188 5.035 -19.959 1.00 98.12 89 CYS A CA 1
ATOM 653 C C . CYS A 1 89 ? 10.218 4.250 -18.638 1.00 98.12 89 CYS A C 1
ATOM 655 O O . CYS A 1 89 ? 9.458 4.544 -17.715 1.00 98.12 89 CYS A O 1
ATOM 657 N N . PHE A 1 90 ? 11.096 3.253 -18.512 1.00 98.44 90 PHE A N 1
ATOM 658 C CA . PHE A 1 90 ? 11.230 2.502 -17.265 1.00 98.44 90 PHE A CA 1
ATOM 659 C C . PHE A 1 90 ? 11.794 3.354 -16.135 1.00 98.44 90 PHE A C 1
ATOM 661 O O . PHE A 1 90 ? 11.315 3.233 -15.013 1.00 98.44 90 PHE A O 1
ATOM 668 N N . SER A 1 91 ? 12.737 4.252 -16.420 1.00 98.31 91 SER A N 1
ATOM 669 C CA . SER A 1 91 ? 13.246 5.202 -15.431 1.00 98.31 91 SER A CA 1
ATOM 670 C C . SER A 1 91 ? 12.129 6.077 -14.859 1.00 98.31 91 SER A C 1
ATOM 672 O O . SER A 1 91 ? 12.080 6.278 -13.651 1.00 98.31 91 SER A O 1
ATOM 674 N N . GLU A 1 92 ? 11.211 6.566 -15.696 1.00 98.38 92 GLU A N 1
ATOM 675 C CA . GLU A 1 92 ? 10.049 7.343 -15.243 1.00 98.38 92 GLU A CA 1
ATOM 676 C C . GLU A 1 92 ? 9.109 6.504 -14.364 1.00 98.38 92 GLU A C 1
ATOM 678 O O . GLU A 1 92 ? 8.700 6.941 -13.290 1.00 98.38 92 GLU A O 1
ATOM 683 N N . LYS A 1 93 ? 8.819 5.262 -14.772 1.00 98.31 93 LYS A N 1
ATOM 684 C CA . LYS A 1 93 ? 7.980 4.347 -13.979 1.00 98.31 93 LYS A CA 1
ATOM 685 C C . LYS A 1 93 ? 8.599 3.995 -12.631 1.00 98.31 93 LYS A C 1
ATOM 687 O O . LYS A 1 93 ? 7.864 3.845 -11.664 1.00 98.31 93 LYS A O 1
ATOM 692 N N . VAL A 1 94 ? 9.921 3.845 -12.559 1.00 98.62 94 VAL A N 1
ATOM 693 C CA . VAL A 1 94 ? 10.622 3.597 -11.291 1.00 98.62 94 VAL A CA 1
ATOM 694 C C . VAL A 1 94 ? 10.434 4.781 -10.347 1.00 98.62 94 VAL A C 1
ATOM 696 O O . VAL A 1 94 ? 10.068 4.567 -9.200 1.00 98.62 94 VAL A O 1
ATOM 699 N N . VAL A 1 95 ? 10.558 6.016 -10.841 1.00 98.38 95 VAL A N 1
ATOM 700 C CA . VAL A 1 95 ? 10.319 7.219 -10.026 1.00 98.38 95 VAL A CA 1
ATOM 701 C C . VAL A 1 95 ? 8.868 7.296 -9.522 1.00 98.38 95 VAL A C 1
ATOM 703 O O . VAL A 1 95 ? 8.651 7.612 -8.354 1.00 98.38 95 VAL A O 1
ATOM 706 N N . ASP A 1 96 ? 7.871 6.972 -10.356 1.00 98.38 96 ASP A N 1
ATOM 707 C CA . ASP A 1 96 ? 6.463 6.895 -9.916 1.00 98.38 96 ASP A CA 1
ATOM 708 C C . ASP A 1 96 ? 6.260 5.833 -8.826 1.00 98.38 96 ASP A C 1
ATOM 710 O O . ASP A 1 96 ? 5.621 6.089 -7.801 1.00 98.38 96 ASP A O 1
ATOM 714 N N . LEU A 1 97 ? 6.824 4.639 -9.028 1.00 98.38 97 LEU A N 1
ATOM 715 C CA . LEU A 1 97 ? 6.733 3.549 -8.062 1.00 98.38 97 LEU A CA 1
ATOM 716 C C . LEU A 1 97 ? 7.415 3.901 -6.741 1.00 98.38 97 LEU A C 1
ATOM 718 O O . LEU A 1 97 ? 6.829 3.631 -5.695 1.00 98.38 97 LEU A O 1
ATOM 722 N N . ASP A 1 98 ? 8.581 4.542 -6.775 1.00 98.38 98 ASP A N 1
ATOM 723 C CA . ASP A 1 98 ? 9.283 5.003 -5.576 1.00 98.38 98 ASP A CA 1
ATOM 724 C C . ASP A 1 98 ? 8.445 6.035 -4.813 1.00 98.38 98 ASP A C 1
ATOM 726 O O . ASP A 1 98 ? 8.276 5.923 -3.600 1.00 98.38 98 ASP A O 1
ATOM 730 N N . GLN A 1 99 ? 7.823 6.992 -5.507 1.00 98.25 99 GLN A N 1
ATOM 731 C CA . GLN A 1 99 ? 6.948 7.972 -4.861 1.00 98.25 99 GLN A CA 1
ATOM 732 C C . GLN A 1 99 ? 5.716 7.315 -4.222 1.00 98.25 99 GLN A C 1
ATOM 734 O O . GLN A 1 99 ? 5.307 7.670 -3.113 1.00 98.25 99 GLN A O 1
ATOM 739 N N . ARG A 1 100 ? 5.112 6.342 -4.909 1.00 98.44 100 ARG A N 1
ATOM 740 C CA . ARG A 1 100 ? 3.981 5.574 -4.376 1.00 98.44 100 ARG A CA 1
ATOM 741 C C . ARG A 1 100 ? 4.397 4.709 -3.191 1.00 98.44 100 ARG A C 1
ATOM 743 O O . ARG A 1 100 ? 3.619 4.593 -2.247 1.00 98.44 100 ARG A O 1
ATOM 750 N N . LEU A 1 101 ? 5.600 4.137 -3.223 1.00 98.44 101 LEU A N 1
ATOM 751 C CA . LEU A 1 101 ? 6.164 3.361 -2.124 1.00 98.44 101 LEU A CA 1
ATOM 752 C C . LEU A 1 101 ? 6.373 4.243 -0.892 1.00 98.44 101 LEU A C 1
ATOM 754 O O . LEU A 1 101 ? 5.889 3.877 0.172 1.00 98.44 101 LEU A O 1
ATOM 758 N N . ILE A 1 102 ? 6.979 5.425 -1.048 1.00 98.31 102 ILE A N 1
ATOM 759 C CA . ILE A 1 102 ? 7.148 6.407 0.038 1.00 98.31 102 ILE A CA 1
ATOM 760 C C . ILE A 1 102 ? 5.796 6.728 0.683 1.00 98.31 102 ILE A C 1
ATOM 762 O O . ILE A 1 102 ? 5.649 6.635 1.899 1.00 98.31 102 ILE A O 1
ATOM 766 N N . ASN A 1 103 ? 4.774 7.016 -0.130 1.00 98.19 103 ASN A N 1
ATOM 767 C CA . ASN A 1 103 ? 3.438 7.302 0.387 1.00 98.19 103 ASN A CA 1
ATOM 768 C C . ASN A 1 103 ? 2.869 6.114 1.179 1.00 98.19 103 ASN A C 1
ATOM 770 O O . ASN A 1 103 ? 2.293 6.310 2.247 1.00 98.19 103 ASN A O 1
ATOM 774 N N . VAL A 1 104 ? 3.002 4.884 0.673 1.00 98.50 104 VAL A N 1
ATOM 775 C CA . VAL A 1 104 ? 2.522 3.676 1.365 1.00 98.50 104 VAL A CA 1
ATOM 776 C C . VAL A 1 104 ? 3.279 3.451 2.673 1.00 98.50 104 VAL A C 1
ATOM 778 O O . VAL A 1 104 ? 2.653 3.155 3.689 1.00 98.50 104 VAL A O 1
ATOM 781 N N . GLU A 1 105 ? 4.599 3.623 2.674 1.00 98.31 105 GLU A N 1
ATOM 782 C CA . GLU A 1 105 ? 5.415 3.520 3.882 1.00 98.31 105 GLU A CA 1
ATOM 783 C C . GLU A 1 105 ? 4.981 4.523 4.948 1.00 98.31 105 GLU A C 1
ATOM 785 O O . GLU A 1 105 ? 4.856 4.149 6.113 1.00 98.31 105 GLU A O 1
ATOM 790 N N . ASP A 1 106 ? 4.689 5.766 4.567 1.00 98.00 106 ASP A N 1
ATOM 791 C CA . ASP A 1 106 ? 4.209 6.782 5.503 1.00 98.00 106 ASP A CA 1
ATOM 792 C C . ASP A 1 106 ? 2.841 6.415 6.086 1.00 98.00 106 ASP A C 1
ATOM 794 O O . ASP A 1 106 ? 2.644 6.513 7.296 1.00 98.00 106 ASP A O 1
ATOM 798 N N . HIS A 1 107 ? 1.915 5.885 5.279 1.00 97.31 107 HIS A N 1
ATOM 799 C CA . HIS A 1 107 ? 0.638 5.387 5.804 1.00 97.31 107 HIS A CA 1
ATOM 800 C C . HIS A 1 107 ? 0.841 4.236 6.797 1.00 97.31 107 HIS A C 1
ATOM 802 O O . HIS A 1 107 ? 0.187 4.208 7.838 1.00 97.31 107 HIS A O 1
ATOM 808 N N . ILE A 1 108 ? 1.762 3.311 6.510 1.00 98.06 108 ILE A N 1
ATOM 809 C CA . ILE A 1 108 ? 2.101 2.206 7.417 1.00 98.06 108 ILE A CA 1
ATOM 810 C C . ILE A 1 108 ? 2.713 2.739 8.719 1.00 98.06 108 ILE A C 1
ATOM 812 O O . ILE A 1 108 ? 2.360 2.251 9.792 1.00 98.06 108 ILE A O 1
ATOM 816 N N . ARG A 1 109 ? 3.579 3.760 8.650 1.00 97.44 109 ARG A N 1
ATOM 817 C CA . ARG A 1 109 ? 4.176 4.409 9.831 1.00 97.44 109 ARG A CA 1
ATOM 818 C C . ARG A 1 109 ? 3.129 5.063 10.739 1.00 97.44 109 ARG A C 1
ATOM 820 O O . ARG A 1 109 ? 3.330 5.066 11.948 1.00 97.44 109 ARG A O 1
ATOM 827 N N . MET A 1 110 ? 2.016 5.552 10.187 1.00 97.38 110 MET A N 1
ATOM 828 C CA . MET A 1 110 ? 0.928 6.188 10.949 1.00 97.38 110 MET A CA 1
ATOM 829 C C . MET A 1 110 ? -0.050 5.195 11.607 1.00 97.38 110 MET A C 1
ATOM 831 O O . MET A 1 110 ? -0.757 5.562 12.547 1.00 97.38 110 MET A O 1
ATOM 835 N N . LEU A 1 111 ? -0.112 3.934 11.156 1.00 97.88 111 LEU A N 1
ATOM 836 C CA . LEU A 1 111 ? -1.055 2.939 11.700 1.00 97.88 111 LEU A CA 1
ATOM 837 C C . LEU A 1 111 ? -0.930 2.724 13.222 1.00 97.88 111 LEU A C 1
ATOM 839 O O . LEU A 1 111 ? -1.964 2.735 13.894 1.00 97.88 111 LEU A O 1
ATOM 843 N N . PRO A 1 112 ? 0.276 2.589 13.811 1.00 97.19 112 PRO A N 1
ATOM 844 C CA . PRO A 1 112 ? 0.417 2.410 15.255 1.00 97.19 112 PRO A CA 1
ATOM 845 C C . PRO A 1 112 ? -0.109 3.597 16.070 1.00 97.19 112 PRO A C 1
ATOM 847 O O . PRO A 1 112 ? -0.640 3.404 17.165 1.00 97.19 112 PRO A O 1
ATOM 850 N N . GLU A 1 113 ? 0.020 4.821 15.550 1.00 97.12 113 GLU A N 1
ATOM 851 C CA . GLU A 1 113 ? -0.502 6.021 16.209 1.00 97.12 113 GLU A CA 1
ATOM 852 C C . GLU A 1 113 ? -2.032 6.011 16.230 1.00 97.12 113 GLU A C 1
ATOM 854 O O . GLU A 1 113 ? -2.645 6.250 17.275 1.00 97.12 113 GLU A O 1
ATOM 859 N N . HIS A 1 114 ? -2.658 5.659 15.103 1.00 97.12 114 HIS A N 1
ATOM 860 C CA . HIS A 1 114 ? -4.110 5.500 15.017 1.00 97.12 114 HIS A CA 1
ATOM 861 C C . HIS A 1 114 ? -4.618 4.392 15.948 1.00 97.12 114 HIS A C 1
ATOM 863 O O . HIS A 1 114 ? -5.597 4.600 16.666 1.00 97.12 114 HIS A O 1
ATOM 869 N N . ASP A 1 115 ? -3.936 3.247 16.002 1.00 97.94 115 ASP A N 1
ATOM 870 C CA . ASP A 1 115 ? -4.285 2.151 16.912 1.00 97.94 115 ASP A CA 1
ATOM 871 C C . ASP A 1 115 ? -4.161 2.563 18.386 1.00 97.94 115 ASP A C 1
ATOM 873 O O . ASP A 1 115 ? -5.009 2.206 19.212 1.00 97.94 115 ASP A O 1
ATOM 877 N N . GLY A 1 116 ? -3.139 3.352 18.729 1.00 98.00 116 GLY A N 1
ATOM 878 C CA . GLY A 1 116 ? -2.982 3.933 20.063 1.00 98.00 116 GLY A CA 1
ATOM 879 C C . GLY A 1 116 ? -4.120 4.894 20.419 1.00 98.00 116 GLY A C 1
ATOM 880 O O . GLY A 1 116 ? -4.682 4.823 21.519 1.00 98.00 116 GLY A O 1
ATOM 881 N N . ALA A 1 117 ? -4.518 5.749 19.475 1.00 97.75 117 ALA A N 1
ATOM 882 C CA . ALA A 1 117 ? -5.640 6.667 19.649 1.00 97.75 117 ALA A CA 1
ATOM 883 C C . ALA A 1 117 ? -6.971 5.917 19.824 1.00 97.75 117 ALA A C 1
ATOM 885 O O . ALA A 1 117 ? -7.746 6.241 20.725 1.00 97.75 117 ALA A O 1
ATOM 886 N N . LEU A 1 118 ? -7.215 4.875 19.022 1.00 98.38 118 LEU A N 1
ATOM 887 C CA . LEU A 1 118 ? -8.402 4.025 19.135 1.00 98.38 118 LEU A CA 1
ATOM 888 C C . LEU A 1 118 ? -8.453 3.281 20.470 1.00 98.38 118 LEU A C 1
ATOM 890 O O . LEU A 1 118 ? -9.523 3.184 21.072 1.00 98.38 118 LEU A O 1
ATOM 894 N N . ARG A 1 119 ? -7.311 2.787 20.961 1.00 98.31 119 ARG A N 1
ATOM 895 C CA . ARG A 1 119 ? -7.227 2.143 22.278 1.00 98.31 119 ARG A CA 1
ATOM 896 C C . ARG A 1 119 ? -7.585 3.117 23.395 1.00 98.31 119 ARG A C 1
ATOM 898 O O . ARG A 1 119 ? -8.460 2.815 24.197 1.00 98.31 119 ARG A O 1
ATOM 905 N N . THR A 1 120 ? -6.991 4.307 23.372 1.00 98.25 120 THR A N 1
ATOM 906 C CA . THR A 1 120 ? -7.277 5.369 24.349 1.00 98.25 120 THR A CA 1
ATOM 907 C C . THR A 1 120 ? -8.751 5.769 24.321 1.00 98.25 120 THR A C 1
ATOM 909 O O . THR A 1 120 ? -9.375 5.978 25.358 1.00 98.25 120 THR A O 1
ATOM 912 N N . LEU A 1 121 ? -9.329 5.892 23.123 1.00 98.25 121 LEU A N 1
ATOM 913 C CA . LEU A 1 121 ? -10.735 6.246 22.974 1.00 98.25 121 LEU A CA 1
ATOM 914 C C . LEU A 1 121 ? -11.655 5.138 23.498 1.00 98.25 121 LEU A C 1
ATOM 916 O O . LEU A 1 121 ? -12.659 5.438 24.138 1.00 98.25 121 LEU A O 1
ATOM 920 N N . ARG A 1 122 ? -11.300 3.870 23.264 1.00 98.31 122 ARG A N 1
ATOM 921 C CA . ARG A 1 122 ? -12.025 2.715 23.803 1.00 98.31 122 ARG A CA 1
ATOM 922 C C . ARG A 1 122 ? -11.972 2.674 25.326 1.00 98.31 122 ARG A C 1
ATOM 924 O O . ARG A 1 122 ? -13.011 2.468 25.933 1.00 98.31 122 ARG A O 1
ATOM 931 N N . GLU A 1 123 ? -10.805 2.892 25.924 1.00 98.25 123 GLU A N 1
ATOM 932 C CA . GLU A 1 123 ? -10.648 2.946 27.384 1.00 98.25 123 GLU A CA 1
ATOM 933 C C . GLU A 1 123 ? -11.540 4.036 27.986 1.00 98.25 123 GLU A C 1
ATOM 935 O O . GLU A 1 123 ? -12.363 3.750 28.848 1.00 98.25 123 GLU A O 1
ATOM 940 N N . LYS A 1 124 ? -11.499 5.252 27.428 1.00 98.06 124 LYS A N 1
ATOM 941 C CA . LYS A 1 124 ? -12.367 6.354 27.869 1.00 98.06 124 LYS A CA 1
ATOM 942 C C . LYS A 1 124 ? -13.857 6.054 27.708 1.00 98.06 124 LYS A C 1
ATOM 944 O O . LYS A 1 124 ? -14.655 6.511 28.521 1.00 98.06 124 LYS A O 1
ATOM 949 N N . LEU A 1 125 ? -14.245 5.343 26.648 1.00 98.06 125 LEU A N 1
ATOM 950 C CA . LEU A 1 125 ? -15.638 4.950 26.444 1.00 98.06 125 LEU A CA 1
ATOM 951 C C . LEU A 1 125 ? -16.084 3.974 27.535 1.00 98.06 125 LEU A C 1
ATOM 953 O O . LEU A 1 125 ? -17.122 4.205 28.146 1.00 98.06 125 LEU A O 1
ATOM 957 N N . THR A 1 126 ? -15.281 2.944 27.811 1.00 96.88 126 THR A N 1
ATOM 958 C CA . THR A 1 126 ? -15.543 1.996 28.900 1.00 96.88 126 THR A CA 1
ATOM 959 C C . THR A 1 126 ? -15.637 2.716 30.243 1.00 96.88 126 THR A C 1
ATOM 961 O O . THR A 1 126 ? -16.604 2.514 30.969 1.00 96.88 126 THR A O 1
ATOM 964 N N . ASP A 1 127 ? -14.706 3.626 30.539 1.00 97.50 127 ASP A N 1
ATOM 965 C CA . ASP A 1 127 ? -14.708 4.390 31.790 1.00 97.50 127 ASP A CA 1
ATOM 966 C C . ASP A 1 127 ? -16.005 5.198 31.966 1.00 97.50 127 ASP A C 1
ATOM 968 O O . ASP A 1 127 ? -16.598 5.221 33.047 1.00 97.50 127 ASP A O 1
ATOM 972 N N . VAL A 1 128 ? -16.478 5.851 30.898 1.00 96.69 128 VAL A N 1
ATOM 973 C CA . VAL A 1 128 ? -17.733 6.618 30.915 1.00 96.69 128 VAL A CA 1
ATOM 974 C C . VAL A 1 128 ? -18.950 5.700 31.053 1.00 96.69 128 VAL A C 1
ATOM 976 O O . VAL A 1 128 ? -19.891 6.039 31.774 1.00 96.69 128 VAL A O 1
ATOM 979 N N . GLU A 1 129 ? -18.954 4.544 30.391 1.00 96.12 129 GLU A N 1
ATOM 980 C CA . GLU A 1 129 ? -20.027 3.554 30.524 1.00 96.12 129 GLU A CA 1
ATOM 981 C C . GLU A 1 129 ? -20.116 3.004 31.950 1.00 96.12 129 GLU A C 1
ATOM 983 O O . GLU A 1 129 ? -21.211 2.950 32.522 1.00 96.12 129 GLU A O 1
ATOM 988 N N . ASP A 1 130 ? -18.976 2.664 32.548 1.00 95.25 130 ASP A N 1
ATOM 989 C CA . ASP A 1 130 ? -18.887 2.170 33.919 1.00 95.25 130 ASP A CA 1
ATOM 990 C C . ASP A 1 130 ? -19.302 3.252 34.914 1.00 95.25 130 ASP A C 1
ATOM 992 O O . ASP A 1 130 ? -20.107 2.998 35.812 1.00 95.25 130 ASP A O 1
ATOM 996 N N . GLN A 1 131 ? -18.850 4.493 34.717 1.00 95.44 131 GLN A N 1
ATOM 997 C CA . GLN A 1 131 ? -19.264 5.619 35.548 1.00 95.44 131 GLN A CA 1
ATOM 998 C C . GLN A 1 131 ? -20.771 5.878 35.447 1.00 95.44 131 GLN A C 1
ATOM 1000 O O . GLN A 1 131 ? -21.416 6.135 36.462 1.00 95.44 131 GLN A O 1
ATOM 1005 N N . SER A 1 132 ? -21.352 5.768 34.249 1.00 92.06 132 SER A N 1
ATOM 1006 C CA . SER A 1 132 ? -22.794 5.923 34.042 1.00 92.06 132 SER A CA 1
ATOM 1007 C C . SER A 1 132 ? -23.614 4.798 34.680 1.00 92.06 132 SER A C 1
ATOM 1009 O O . SER A 1 132 ? -24.801 4.996 34.947 1.00 92.06 132 SER A O 1
ATOM 1011 N N . ARG A 1 133 ? -23.030 3.610 34.870 1.00 91.00 133 ARG A N 1
ATOM 1012 C CA . ARG A 1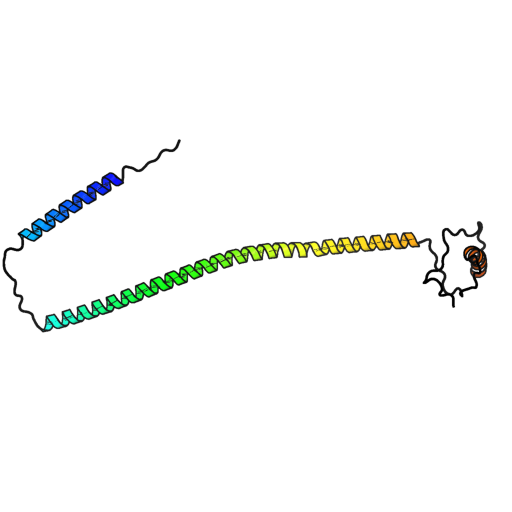 133 ? -23.696 2.441 35.463 1.00 91.00 133 ARG A CA 1
ATOM 1013 C C . ARG A 1 133 ? -23.334 2.222 36.927 1.00 91.00 133 ARG A C 1
ATOM 1015 O O . ARG A 1 133 ? -23.914 1.334 37.542 1.00 91.00 133 ARG A O 1
ATOM 1022 N N . ARG A 1 134 ? -22.434 3.030 37.489 1.00 93.25 134 ARG A N 1
ATOM 1023 C CA . ARG A 1 134 ? -21.912 2.892 38.855 1.00 93.25 134 ARG A CA 1
ATOM 1024 C C . ARG A 1 134 ? -23.004 2.836 39.922 1.00 93.25 134 ARG A C 1
ATOM 1026 O O . ARG A 1 134 ? -22.877 2.070 40.871 1.00 93.25 134 ARG A O 1
ATOM 1033 N N . ASP A 1 135 ? -24.070 3.606 39.732 1.00 90.50 135 ASP A N 1
ATOM 1034 C CA . ASP A 1 135 ? -25.189 3.682 40.677 1.00 90.50 135 ASP A CA 1
ATOM 1035 C C . ASP A 1 135 ? -26.330 2.708 40.322 1.00 90.50 135 ASP A C 1
ATOM 1037 O O . ASP A 1 135 ? -27.338 2.627 41.025 1.00 90.50 135 ASP A O 1
ATOM 1041 N N . ASN A 1 136 ? -26.183 1.936 39.238 1.00 90.88 136 ASN A N 1
ATOM 1042 C CA . ASN A 1 136 ? -27.172 0.957 38.811 1.00 90.88 136 ASN A CA 1
ATOM 1043 C C . ASN A 1 136 ? -26.888 -0.398 39.463 1.00 90.88 136 ASN A C 1
ATOM 1045 O O . ASN A 1 136 ? -25.853 -1.019 39.229 1.00 90.88 136 ASN A O 1
ATOM 1049 N N . VAL A 1 137 ? -27.862 -0.908 40.214 1.00 88.75 137 VAL A N 1
ATOM 1050 C CA . VAL A 1 137 ? -27.835 -2.267 40.769 1.00 88.75 137 VAL A CA 1
ATOM 1051 C C . VAL A 1 137 ? -28.780 -3.157 39.966 1.00 88.75 137 VAL A C 1
ATOM 1053 O O . VAL A 1 137 ? -29.925 -2.782 39.707 1.00 88.75 137 VAL A O 1
ATOM 1056 N N . CYS A 1 138 ? -28.307 -4.340 39.568 1.00 88.69 138 CYS A N 1
ATOM 1057 C CA . CYS A 1 138 ? -29.111 -5.333 38.859 1.00 88.69 138 CYS A CA 1
ATOM 1058 C C . CYS A 1 138 ? -29.423 -6.518 39.780 1.00 88.69 138 CYS A C 1
ATOM 1060 O O . CYS A 1 138 ? -28.512 -7.135 40.333 1.00 88.69 138 CYS A O 1
ATOM 1062 N N . PHE A 1 139 ? -30.708 -6.836 39.934 1.00 86.31 139 PHE A N 1
ATOM 1063 C CA . PHE A 1 139 ? -31.174 -7.980 40.713 1.00 86.31 139 PHE A CA 1
ATOM 1064 C C . PHE A 1 139 ? -31.543 -9.131 39.775 1.00 86.31 139 PHE A C 1
ATOM 1066 O O . PHE A 1 139 ? -32.337 -8.954 38.853 1.00 86.31 139 PHE A O 1
ATOM 1073 N N . PHE A 1 140 ? -30.986 -10.315 40.031 1.00 85.06 140 PHE A N 1
ATOM 1074 C CA . PHE A 1 140 ? -31.266 -11.533 39.270 1.00 85.06 140 PHE A CA 1
ATOM 1075 C C . PHE A 1 140 ? -32.052 -12.536 40.117 1.00 85.06 140 PHE A C 1
ATOM 1077 O O . PHE A 1 140 ? -31.931 -12.559 41.340 1.00 85.06 140 PHE A O 1
ATOM 1084 N N . GLY A 1 141 ? -32.841 -13.393 39.463 1.00 82.50 141 GLY A N 1
ATOM 1085 C CA . GLY A 1 141 ? -33.562 -14.480 40.134 1.00 82.50 141 GLY A CA 1
ATOM 1086 C C . GLY A 1 141 ? -34.827 -14.055 40.886 1.00 82.50 141 GLY A C 1
ATOM 1087 O O . GLY A 1 141 ? -35.376 -14.863 41.634 1.00 82.50 141 GLY A O 1
ATOM 1088 N N . ILE A 1 142 ? -35.312 -12.826 40.685 1.00 81.25 142 ILE A N 1
ATOM 1089 C CA . ILE A 1 142 ? -36.632 -12.413 41.171 1.00 81.25 142 ILE A CA 1
ATOM 1090 C C . ILE A 1 142 ? -37.692 -13.069 40.269 1.00 81.25 142 ILE A C 1
ATOM 1092 O O . ILE A 1 142 ? -37.686 -12.829 39.060 1.00 81.25 142 ILE A O 1
ATOM 1096 N N . PRO A 1 143 ? -38.574 -13.933 40.809 1.00 76.44 143 PRO A N 1
ATOM 1097 C CA . PRO A 1 143 ? -39.609 -14.576 40.013 1.00 76.44 143 PRO A CA 1
ATOM 1098 C C . PRO A 1 143 ? -40.603 -13.542 39.496 1.00 76.44 143 PRO A C 1
ATOM 1100 O O . PRO A 1 143 ? -41.141 -12.749 40.271 1.00 76.44 143 PRO A O 1
ATOM 1103 N N . GLU A 1 144 ? -40.897 -13.606 38.202 1.00 75.31 144 GLU A N 1
ATOM 1104 C CA . GLU A 1 144 ? -41.848 -12.696 37.576 1.00 75.31 144 GLU A CA 1
ATOM 1105 C C . GLU A 1 144 ? -43.222 -12.765 38.263 1.00 75.31 144 GLU A C 1
ATOM 1107 O O . GLU A 1 144 ? -43.709 -13.846 38.606 1.00 75.31 144 GLU A O 1
ATOM 1112 N N . ARG A 1 145 ? -43.878 -11.602 38.401 1.00 72.38 145 ARG A N 1
ATOM 1113 C CA . ARG A 1 145 ? -45.214 -11.407 39.012 1.00 72.38 145 ARG A CA 1
ATOM 1114 C C . ARG A 1 145 ? -45.240 -11.384 40.544 1.00 72.38 145 ARG A C 1
ATOM 1116 O O . ARG A 1 145 ? -46.312 -11.147 41.097 1.00 72.38 145 ARG A O 1
ATOM 1123 N N . LYS A 1 146 ? -44.105 -11.562 41.233 1.00 69.50 146 LYS A N 1
ATOM 1124 C CA . LYS A 1 146 ? -44.035 -11.355 42.692 1.00 69.50 146 LYS A CA 1
ATOM 1125 C C . LYS A 1 146 ? -44.022 -9.879 43.101 1.00 69.50 146 LYS A C 1
ATOM 1127 O O . LYS A 1 146 ? -44.377 -9.588 44.236 1.00 69.50 146 LYS A O 1
ATOM 1132 N N . GLU A 1 147 ? -43.676 -8.962 42.194 1.00 69.44 147 GLU A N 1
ATOM 1133 C CA . GLU A 1 147 ? -43.574 -7.528 42.508 1.00 69.44 147 GLU A CA 1
ATOM 1134 C C . GLU A 1 147 ? -44.916 -6.774 42.516 1.00 69.44 147 GLU A C 1
ATOM 1136 O O . GLU A 1 147 ? -44.999 -5.658 43.024 1.00 69.44 147 GLU A O 1
ATOM 1141 N N . GLY A 1 148 ? -45.984 -7.355 41.961 1.00 70.88 148 GLY A N 1
ATOM 1142 C CA . GLY A 1 148 ? -47.268 -6.663 41.815 1.00 70.88 148 GLY A CA 1
ATOM 1143 C C . GLY A 1 148 ? -47.213 -5.493 40.818 1.00 70.88 148 GLY A C 1
ATOM 1144 O O . GLY A 1 148 ? -46.585 -5.595 39.764 1.00 70.88 148 GLY A O 1
ATOM 1145 N N . THR A 1 149 ? -47.927 -4.402 41.118 1.00 71.31 149 THR A N 1
ATOM 1146 C CA . THR A 1 149 ? -48.088 -3.234 40.223 1.00 71.31 149 THR A CA 1
ATOM 1147 C C . THR A 1 149 ? -46.963 -2.200 40.367 1.00 71.31 149 THR A C 1
ATOM 1149 O O . THR A 1 149 ? -46.702 -1.463 39.418 1.00 71.31 149 THR A O 1
ATOM 1152 N N . ASP A 1 150 ? -46.285 -2.146 41.520 1.00 83.19 150 ASP A N 1
ATOM 1153 C CA . ASP A 1 150 ? -45.230 -1.165 41.807 1.00 83.19 150 ASP A CA 1
ATOM 1154 C C . ASP A 1 150 ? -43.925 -1.838 42.260 1.00 83.19 150 ASP A C 1
ATOM 1156 O O . ASP A 1 150 ? -43.769 -2.274 43.402 1.00 83.19 150 ASP A O 1
ATOM 1160 N N . ILE A 1 151 ? -42.956 -1.870 41.342 1.00 85.00 151 ILE A N 1
ATOM 1161 C CA . ILE A 1 151 ? -41.633 -2.471 41.554 1.00 85.00 151 ILE A CA 1
ATOM 1162 C C . ILE A 1 151 ? -40.843 -1.701 42.628 1.00 85.00 151 ILE A C 1
ATOM 1164 O O . ILE A 1 151 ? -40.057 -2.304 43.358 1.00 85.00 151 ILE A O 1
ATOM 1168 N N . LYS A 1 152 ? -41.047 -0.379 42.766 1.00 86.81 152 LYS A N 1
ATOM 1169 C CA . LYS A 1 152 ? -40.336 0.420 43.779 1.00 86.81 152 LYS A CA 1
ATOM 1170 C C . LYS A 1 152 ? -40.768 0.016 45.183 1.00 86.81 152 LYS A C 1
ATOM 1172 O O . LYS A 1 152 ? -39.910 -0.272 46.013 1.00 86.81 152 LYS A O 1
ATOM 1177 N N . ALA A 1 153 ? -42.078 -0.048 45.423 1.00 86.38 153 ALA A N 1
ATOM 1178 C CA . ALA A 1 153 ? -42.631 -0.455 46.712 1.00 86.38 153 ALA A CA 1
ATOM 1179 C C . ALA A 1 153 ? -42.182 -1.874 47.099 1.00 86.38 153 ALA A C 1
ATOM 1181 O O . ALA A 1 153 ? -41.775 -2.104 48.237 1.00 86.38 153 ALA A O 1
ATOM 1182 N N . PHE A 1 154 ? -42.169 -2.801 46.136 1.00 87.50 154 PHE A N 1
ATOM 1183 C CA . PHE A 1 154 ? -41.673 -4.160 46.353 1.00 87.50 154 PHE A CA 1
ATOM 1184 C C . PHE A 1 154 ? -40.193 -4.197 46.766 1.00 87.50 154 PHE A C 1
ATOM 1186 O O . PHE A 1 154 ? -39.837 -4.886 47.721 1.00 87.50 154 PHE A O 1
ATOM 1193 N N . LEU A 1 155 ? -39.315 -3.437 46.099 1.00 87.94 155 LEU A N 1
ATOM 1194 C CA . LEU A 1 155 ? -37.895 -3.380 46.475 1.00 87.94 155 LEU A CA 1
ATOM 1195 C C . LEU A 1 155 ? -37.677 -2.721 47.845 1.00 87.94 155 LEU A C 1
ATOM 1197 O O . LEU A 1 155 ? -36.792 -3.148 48.586 1.00 87.94 155 LEU A O 1
ATOM 1201 N N . GLN A 1 156 ? -38.491 -1.725 48.207 1.00 88.12 156 GLN A N 1
ATOM 1202 C CA . GLN A 1 156 ? -38.430 -1.085 49.526 1.00 88.12 156 GLN A CA 1
ATOM 1203 C C . GLN A 1 156 ? -38.789 -2.042 50.669 1.00 88.12 156 GLN A C 1
ATOM 1205 O O . GLN A 1 156 ? -38.251 -1.878 51.760 1.00 88.12 156 GLN A O 1
ATOM 1210 N N . SER A 1 157 ? -39.642 -3.046 50.436 1.00 86.00 157 SER A N 1
ATOM 1211 C CA . SER A 1 157 ? -39.919 -4.095 51.427 1.00 86.00 157 SER A CA 1
ATOM 1212 C C . SER A 1 157 ? -38.925 -5.257 51.365 1.00 86.00 157 SER A C 1
ATOM 1214 O O . SER A 1 157 ? -38.512 -5.759 52.407 1.00 86.00 157 SER A O 1
ATOM 1216 N N . LEU A 1 158 ? -38.512 -5.668 50.161 1.00 86.50 158 LEU A N 1
ATOM 1217 C CA . LEU A 1 158 ? -37.665 -6.846 49.958 1.00 86.50 158 LEU A CA 1
ATOM 1218 C C . LEU A 1 158 ? -36.227 -6.630 50.452 1.00 86.50 158 LEU A C 1
ATOM 1220 O O . LEU A 1 158 ? -35.624 -7.535 51.023 1.00 86.50 158 LEU A O 1
ATOM 1224 N N . LEU A 1 159 ? -35.645 -5.449 50.221 1.00 87.81 159 LEU A N 1
ATOM 1225 C CA . LEU A 1 159 ? -34.243 -5.202 50.568 1.00 87.81 159 LEU A CA 1
ATOM 1226 C C . LEU A 1 159 ? -33.980 -5.241 52.081 1.00 87.81 159 LEU A C 1
ATOM 1228 O O . LEU A 1 159 ? -33.033 -5.925 52.476 1.00 87.81 159 LEU A O 1
ATOM 1232 N N . PRO A 1 160 ? -34.785 -4.589 52.943 1.00 89.62 160 PRO A N 1
ATOM 1233 C CA . PRO A 1 160 ? -34.659 -4.755 54.389 1.00 89.62 160 PRO A CA 1
ATOM 1234 C C . PRO A 1 160 ? -34.828 -6.209 54.840 1.00 89.62 160 PRO A C 1
ATOM 1236 O O . PRO A 1 160 ? -34.068 -6.672 55.686 1.00 89.62 160 PRO A O 1
ATOM 1239 N N . GLU A 1 161 ? -35.779 -6.943 54.248 1.00 88.25 161 GLU A N 1
ATOM 1240 C CA . GLU A 1 161 ? -36.038 -8.351 54.577 1.00 88.25 161 GLU A CA 1
ATOM 1241 C C . GLU A 1 161 ? -34.838 -9.251 54.245 1.00 88.25 161 GLU A C 1
ATOM 1243 O O . GLU A 1 161 ? -34.430 -10.067 55.068 1.00 88.25 161 GLU A O 1
ATOM 1248 N N . LEU A 1 162 ? -34.233 -9.078 53.066 1.00 86.06 162 LEU A N 1
ATOM 1249 C CA . LEU A 1 162 ? -33.101 -9.895 52.619 1.00 86.06 162 LEU A CA 1
ATOM 1250 C C . LEU A 1 162 ? -31.783 -9.534 53.305 1.00 86.06 162 LEU A C 1
ATOM 1252 O O . LEU A 1 162 ? -30.963 -10.411 53.567 1.00 86.06 162 LEU A O 1
ATOM 1256 N N . THR A 1 163 ? -31.541 -8.243 53.535 1.00 84.88 163 THR A N 1
ATOM 1257 C CA . THR A 1 163 ? -30.245 -7.765 54.043 1.00 84.88 163 THR A CA 1
ATOM 1258 C C . THR A 1 163 ? -30.197 -7.678 55.565 1.00 84.88 163 THR A C 1
ATOM 1260 O O . THR A 1 163 ? -29.107 -7.611 56.130 1.00 84.88 163 THR A O 1
ATOM 1263 N N . GLY A 1 164 ? -31.354 -7.659 56.236 1.00 86.56 164 GLY A N 1
ATOM 1264 C CA . GLY A 1 164 ? -31.451 -7.386 57.671 1.00 86.56 164 GLY A CA 1
ATOM 1265 C C . GLY A 1 164 ? -31.047 -5.956 58.047 1.00 86.56 164 GLY A C 1
ATOM 1266 O O . GLY A 1 164 ? -30.832 -5.671 59.224 1.00 86.56 164 GLY A O 1
ATOM 1267 N N . LEU A 1 165 ? -30.906 -5.063 57.061 1.00 86.62 165 LEU A N 1
ATOM 1268 C CA . LEU A 1 16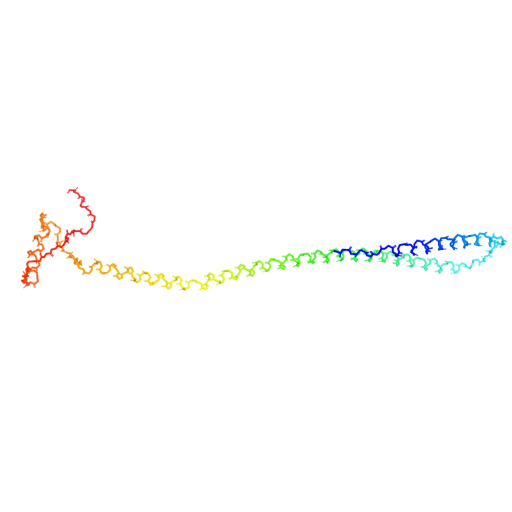5 ? -30.509 -3.676 57.263 1.00 86.62 165 LEU A CA 1
ATOM 1269 C C . LEU A 1 165 ? -31.736 -2.774 57.369 1.00 86.62 165 LEU A C 1
ATOM 1271 O O . LEU A 1 165 ? -32.680 -2.864 56.584 1.00 86.62 165 LEU A O 1
ATOM 1275 N N . THR A 1 166 ? -31.680 -1.842 58.315 1.00 83.31 166 THR A N 1
ATOM 1276 C CA . THR A 1 166 ? -32.673 -0.779 58.456 1.00 83.31 166 THR A CA 1
ATOM 1277 C C . THR A 1 166 ? -32.166 0.469 57.743 1.00 83.31 166 THR A C 1
ATOM 1279 O O . THR A 1 166 ? -31.177 1.071 58.161 1.00 83.31 166 THR A O 1
ATOM 1282 N N . PHE A 1 167 ? -32.838 0.876 56.668 1.00 82.94 167 PHE A N 1
ATOM 1283 C CA . PHE A 1 167 ? -32.486 2.090 55.930 1.00 82.94 167 PHE A CA 1
ATOM 1284 C C . PHE A 1 167 ? -33.241 3.295 56.503 1.00 82.94 167 PHE A C 1
ATOM 1286 O O . PHE A 1 167 ? -34.472 3.321 56.510 1.00 82.94 167 PHE A O 1
ATOM 1293 N N . SER A 1 168 ? -32.496 4.282 57.004 1.00 84.94 168 SER A N 1
ATOM 1294 C CA . SER A 1 168 ? -33.026 5.560 57.484 1.00 84.94 168 SER A CA 1
ATOM 1295 C C . SER A 1 168 ? -32.147 6.696 56.949 1.00 84.94 168 SER A C 1
ATOM 1297 O O . SER A 1 168 ? -31.018 6.836 57.425 1.00 84.94 168 SER A O 1
ATOM 1299 N N . PRO A 1 169 ? -32.618 7.520 55.994 1.00 83.50 169 PRO A N 1
ATOM 1300 C CA . PRO A 1 169 ? -33.960 7.545 55.393 1.00 83.50 169 PRO A CA 1
ATOM 1301 C C . PRO A 1 169 ? -34.278 6.316 54.507 1.00 83.50 169 PRO A C 1
ATOM 1303 O O . PRO A 1 169 ? -33.367 5.551 54.181 1.00 83.50 169 PRO A O 1
ATOM 1306 N N . PRO A 1 170 ? -35.559 6.101 54.130 1.00 82.31 170 PRO A N 1
ATOM 1307 C CA . PRO A 1 170 ? -35.956 5.026 53.220 1.00 82.31 170 PRO A CA 1
ATOM 1308 C C . PRO A 1 170 ? -35.193 5.085 51.893 1.00 82.31 170 PRO A C 1
ATOM 1310 O O . PRO A 1 170 ? -34.842 6.164 51.423 1.00 82.31 170 PRO A O 1
ATOM 1313 N N . LEU A 1 171 ? -34.974 3.925 51.269 1.00 85.69 171 LEU A N 1
ATOM 1314 C CA . LEU A 1 171 ? -34.284 3.841 49.981 1.00 85.69 171 LEU A CA 1
ATOM 1315 C C . LEU A 1 171 ? -35.028 4.638 48.901 1.00 85.69 171 LEU A C 1
ATOM 1317 O O . LEU A 1 171 ? -36.190 4.357 48.585 1.00 85.69 171 LEU A O 1
ATOM 1321 N N . GLU A 1 172 ? -34.324 5.597 48.305 1.00 88.38 172 GLU A N 1
ATOM 1322 C CA . GLU A 1 172 ? -34.790 6.368 47.159 1.00 88.38 172 GLU A CA 1
ATOM 1323 C C . GLU A 1 172 ? -34.227 5.788 45.863 1.00 88.38 172 GLU A C 1
ATOM 1325 O O . GLU A 1 172 ? -33.035 5.513 45.739 1.00 88.38 172 GLU A O 1
ATOM 1330 N N . PHE A 1 173 ? -35.095 5.626 44.867 1.00 89.06 173 PHE A N 1
ATOM 1331 C CA . PHE A 1 173 ? -34.711 5.115 43.556 1.00 89.06 173 PHE A CA 1
ATOM 1332 C C . PHE A 1 173 ? -34.956 6.170 42.485 1.00 89.06 173 PHE A C 1
ATOM 1334 O O . PHE A 1 173 ? -36.113 6.528 42.219 1.00 89.06 173 PHE A O 1
ATOM 1341 N N . GLN A 1 174 ? -33.888 6.583 41.800 1.00 90.25 174 GLN A N 1
ATOM 1342 C CA . GLN A 1 174 ? -33.983 7.470 40.640 1.00 90.25 174 GLN A CA 1
ATOM 1343 C C . GLN A 1 174 ? -34.815 6.820 39.525 1.00 90.25 174 GLN A C 1
ATOM 1345 O O . GLN A 1 174 ? -35.756 7.420 39.004 1.00 90.25 174 GLN A O 1
ATOM 1350 N N . ARG A 1 175 ? -34.529 5.554 39.198 1.00 88.00 175 ARG A N 1
ATOM 1351 C CA . ARG A 1 175 ? -35.262 4.775 38.193 1.00 88.00 175 ARG A CA 1
ATOM 1352 C C . ARG A 1 175 ? -35.247 3.293 38.552 1.00 88.00 175 ARG A C 1
ATOM 1354 O O . ARG A 1 175 ? -34.220 2.770 38.959 1.00 88.00 175 ARG A O 1
ATOM 1361 N N . VAL A 1 176 ? -36.375 2.615 38.348 1.00 88.56 176 VAL A N 1
ATOM 1362 C CA . VAL A 1 176 ? -36.498 1.157 38.496 1.00 88.56 176 VAL A CA 1
ATOM 1363 C C . VAL A 1 176 ? -37.215 0.623 37.269 1.00 88.56 176 VAL A C 1
ATOM 1365 O O . VAL A 1 176 ? -38.227 1.185 36.853 1.00 88.56 176 VAL A O 1
ATOM 1368 N N . HIS A 1 177 ? -36.653 -0.405 36.646 1.00 85.44 177 HIS A N 1
ATOM 1369 C CA . HIS A 1 177 ? -37.223 -1.043 35.465 1.00 85.44 177 HIS A CA 1
ATOM 1370 C C . HIS A 1 177 ? -36.712 -2.479 35.339 1.00 85.44 177 HIS A C 1
ATOM 1372 O O . HIS A 1 177 ? -35.620 -2.792 35.808 1.00 85.44 177 HIS A O 1
ATOM 1378 N N . MET A 1 178 ? -37.500 -3.333 34.685 1.00 81.06 178 MET A N 1
ATOM 1379 C CA . MET A 1 178 ? -37.036 -4.649 34.249 1.00 81.06 178 MET A CA 1
ATOM 1380 C C . MET A 1 178 ? -36.209 -4.497 32.971 1.00 81.06 178 MET A C 1
ATOM 1382 O O . MET A 1 178 ? -36.504 -3.644 32.129 1.00 81.06 178 MET A O 1
ATOM 1386 N N . VAL A 1 179 ? -35.182 -5.329 32.827 1.00 82.81 179 VAL A N 1
ATOM 1387 C CA . VAL A 1 179 ? -34.333 -5.387 31.633 1.00 82.81 179 VAL A CA 1
ATOM 1388 C C . VAL A 1 179 ? -34.710 -6.637 30.842 1.00 82.81 179 VAL A C 1
ATOM 1390 O O . VAL A 1 179 ? -34.714 -7.732 31.395 1.00 82.81 179 VAL A O 1
ATOM 1393 N N . GLY A 1 180 ? -35.036 -6.478 29.560 1.00 75.00 180 GLY A N 1
ATOM 1394 C CA . GLY A 1 180 ? -35.437 -7.578 28.679 1.00 75.00 180 GLY A CA 1
ATOM 1395 C C . GLY A 1 180 ? -36.606 -7.206 27.759 1.00 75.00 180 GLY A C 1
ATOM 1396 O O . GLY A 1 180 ? -37.175 -6.120 27.899 1.00 75.00 180 GLY A O 1
ATOM 1397 N N . PRO A 1 181 ? -36.957 -8.071 26.789 1.00 73.69 181 PRO A N 1
ATOM 1398 C CA . PRO A 1 181 ? -38.075 -7.834 25.881 1.00 73.69 181 PRO A CA 1
ATOM 1399 C C . PRO A 1 181 ? -39.397 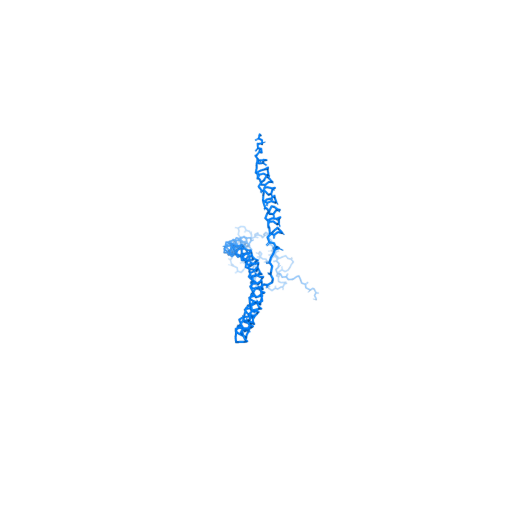-7.640 26.648 1.00 73.69 181 PRO A C 1
ATOM 1401 O O . PRO A 1 181 ? -39.628 -8.327 27.646 1.00 73.69 181 PRO A O 1
ATOM 1404 N N . PRO A 1 182 ? -40.291 -6.738 26.199 1.00 59.75 182 PRO A N 1
ATOM 1405 C CA . PRO A 1 182 ? -41.611 -6.593 26.801 1.00 59.75 182 PRO A CA 1
ATOM 1406 C C . PRO A 1 182 ? -42.438 -7.872 26.613 1.00 59.75 182 PRO A C 1
ATOM 1408 O O . PRO A 1 182 ? -42.350 -8.546 25.588 1.00 59.75 182 PRO A O 1
ATOM 1411 N N . ARG A 1 183 ? -43.248 -8.195 27.627 1.00 63.78 183 ARG A N 1
ATOM 1412 C CA . ARG A 1 183 ? -44.062 -9.418 27.712 1.00 63.78 183 ARG A CA 1
ATOM 1413 C C . ARG A 1 183 ? -44.889 -9.636 26.433 1.00 63.78 183 ARG A C 1
ATOM 1415 O O . ARG A 1 183 ? -45.662 -8.753 26.062 1.00 63.78 183 ARG A O 1
ATOM 1422 N N . SER A 1 184 ? -44.831 -10.830 25.833 1.00 53.09 184 SER A N 1
ATOM 1423 C CA . SER A 1 184 ? -45.950 -11.312 25.016 1.00 53.09 184 SER A CA 1
ATOM 1424 C C . SER A 1 184 ? -47.070 -11.708 25.971 1.00 53.09 184 SER A C 1
ATOM 1426 O O . SER A 1 184 ? -46.914 -12.619 26.783 1.00 53.09 184 SER A O 1
ATOM 1428 N N . ILE A 1 185 ? -48.183 -10.985 25.921 1.00 50.41 185 ILE A N 1
ATOM 1429 C CA . ILE A 1 185 ? -49.396 -11.363 26.641 1.00 50.41 185 ILE A CA 1
ATOM 1430 C C . ILE A 1 185 ? -49.933 -12.608 25.921 1.00 50.41 185 ILE A C 1
ATOM 1432 O O . ILE A 1 185 ? -50.299 -12.528 24.749 1.00 50.41 185 ILE A O 1
ATOM 1436 N N . SER A 1 186 ? -49.898 -13.766 26.576 1.00 38.34 186 SER A N 1
ATOM 1437 C CA . SER A 1 186 ? -50.552 -15.004 26.135 1.00 38.34 186 SER A CA 1
ATOM 1438 C C . SER A 1 186 ? -51.424 -15.514 27.266 1.00 38.34 186 SER A C 1
ATOM 1440 O O . SER A 1 186 ? -50.945 -15.465 28.424 1.00 38.34 186 SER A O 1
#

Radius of gyration: 56.35 Å; chains: 1; bounding box: 100×61×140 Å